Protein AF-A0A6J1V4N6-F1 (afdb_monomer_lite)

pLDDT: mean 85.98, std 20.24, range [26.98, 98.88]

InterPro domains:
  IPR000857 MyTH4 domain [PF00784] (199-301)
  IPR000857 MyTH4 domain [PS51016] (149-304)
  IPR000857 MyTH4 domain [SM00139] (149-304)
  IPR001849 Pleckstrin homology domain [PS50003] (6-111)
  IPR001849 Pleckstrin homology domain [SM00233] (7-113)
  IPR011993 PH-like domain superfamily [G3DSA:2.30.29.30] (1-115)
  IPR038185 MyTH4 domain superfamily [G3DSA:1.25.40.530] (116-305)
  IPR051724 Actin-based Motor Myosin [PTHR46049] (3-332)

Foldseek 3Di:
DPDDAPFPDKDKWWFFDPDPDDDPDTDTDIWIWTHHLFWIWTFPDDDPPTDTPDIATAALLKDKDAFDPVCCVVRCWTWIWIFGDPDITIITDNDNVVRRVVRVSSVVSNNPHDHDFAPLLVLLVVCLVCLVPVVSVVVSCVVDLLQAADLDFDPWFRGRHRRQAQLPPPDGHPGVVLRVVLVLLSCLLVDPDCLVSLQVSLVSCLSPVVCLLRLLSSLSRNLHPHVDHQPPSSLSSLLSLLQSLLADAHPPSSVSSLLSSLVVCCVVDPLGLSVVSSVSSVVSNVQHPHDPGRDDSVLSCVSSVPSPSDDDDDDDDDDDDDPDPNSRDDPPDDDDDPDDD

Sequence (341 aa):
MQHEPDAILKGWLQREVRGGIKKPWLRPRKYWFVLTEDSLDYYSGCEVTAQRLGSLVLTSLCSVLWPDKQTYKETGYWAVTVFGRKHCYRLYTEHLNEAVHWVCALQKVIISKAPLQTPTQLLMHDIEENHNSPEILDQIYRNNPILRYTAGPIYAPLLPFPYAAQGGQGYAGLRDEAVKLFHSLQQLEELQDPILLMQGVLQTCHDLPALVDEIFCQLVKQTTEPPIPGAPTDLRYWQLLVCMSYTFIPSVPILCYLNLHLQRMEKLFPRSAVTHYGHLITQALHKSIGRECVPSLDEIATLIGSQEIPHSTHCPGTTTCYVAITSNVTAQKPYPRCLKN

Organism: NCBI:txid8663

Structure (mmCIF, N/CA/C/O backbone):
data_AF-A0A6J1V4N6-F1
#
_entry.id   AF-A0A6J1V4N6-F1
#
loop_
_atom_site.group_PDB
_atom_site.id
_atom_site.type_symbol
_atom_site.label_atom_id
_atom_site.label_alt_id
_atom_site.label_comp_id
_atom_site.label_asym_id
_atom_site.label_entity_id
_atom_site.label_seq_id
_atom_site.pdbx_PDB_ins_code
_atom_site.Cartn_x
_atom_site.Cartn_y
_atom_site.Cartn_z
_atom_site.occupancy
_atom_site.B_iso_or_equiv
_atom_site.auth_seq_id
_atom_site.auth_comp_id
_atom_site.auth_asym_id
_atom_site.auth_atom_id
_atom_site.pdbx_PDB_model_num
ATOM 1 N N . MET A 1 1 ? -16.203 -28.804 28.077 1.00 35.72 1 MET A N 1
ATOM 2 C CA . MET A 1 1 ? -15.790 -27.534 28.702 1.00 35.72 1 MET A CA 1
ATOM 3 C C . MET A 1 1 ? -15.262 -26.646 27.591 1.00 35.72 1 MET A C 1
ATOM 5 O O . MET A 1 1 ? -14.185 -26.917 27.083 1.00 35.72 1 MET A O 1
ATOM 9 N N . GLN A 1 2 ? -16.080 -25.715 27.096 1.00 40.31 2 GLN A N 1
ATOM 10 C CA . GLN A 1 2 ? -15.624 -24.738 26.106 1.00 40.31 2 GLN A CA 1
ATOM 11 C C . GLN A 1 2 ? -14.731 -23.746 26.847 1.00 40.31 2 GLN A C 1
ATOM 13 O O . GLN A 1 2 ? -15.183 -23.129 27.806 1.00 40.31 2 GLN A O 1
ATOM 18 N N . HIS A 1 3 ? -13.459 -23.682 26.459 1.00 43.31 3 HIS A N 1
ATOM 19 C CA . HIS A 1 3 ? -12.514 -22.690 26.953 1.00 43.31 3 HIS A CA 1
ATOM 20 C C . HIS A 1 3 ? -13.121 -21.307 26.681 1.00 43.31 3 HIS A C 1
ATOM 22 O O . HIS A 1 3 ? -13.273 -20.933 25.516 1.00 43.31 3 HIS A O 1
ATOM 28 N N . GLU A 1 4 ? -13.526 -20.573 27.723 1.00 55.44 4 GLU A N 1
ATOM 29 C CA . GLU A 1 4 ? -13.715 -19.134 27.555 1.00 55.44 4 GLU A CA 1
ATOM 30 C C . GLU A 1 4 ? -12.350 -18.580 27.128 1.00 55.44 4 GLU A C 1
ATOM 32 O O . GLU A 1 4 ? -11.352 -18.880 27.790 1.00 55.44 4 GLU A O 1
ATOM 37 N N . PRO A 1 5 ? -12.254 -17.846 26.008 1.00 59.59 5 PRO A N 1
ATOM 38 C CA . PRO A 1 5 ? -11.017 -17.155 25.688 1.00 59.59 5 PRO A CA 1
ATOM 39 C C . PRO A 1 5 ? -10.720 -16.166 26.818 1.00 59.59 5 PRO A C 1
ATOM 41 O O . PRO A 1 5 ? -11.624 -15.441 27.247 1.00 59.59 5 PRO A O 1
ATOM 44 N N . ASP A 1 6 ? -9.474 -16.149 27.296 1.00 82.62 6 ASP A N 1
ATOM 45 C CA . ASP A 1 6 ? -9.032 -15.246 28.359 1.00 82.62 6 ASP A CA 1
ATOM 46 C C . ASP A 1 6 ? -9.281 -13.801 27.922 1.00 82.62 6 ASP A C 1
ATOM 48 O O . ASP A 1 6 ? -8.630 -13.244 27.034 1.00 82.62 6 ASP A O 1
ATOM 52 N N . ALA A 1 7 ? -10.320 -13.209 28.498 1.00 90.44 7 ALA A N 1
ATOM 53 C CA . ALA A 1 7 ? -10.744 -11.882 28.116 1.00 90.44 7 ALA A CA 1
ATOM 54 C C . ALA A 1 7 ? -9.894 -10.836 28.823 1.00 90.44 7 ALA A C 1
ATOM 56 O O . ALA A 1 7 ? -9.800 -10.807 30.048 1.00 90.44 7 ALA A O 1
ATOM 57 N N . ILE A 1 8 ? -9.349 -9.926 28.029 1.00 96.19 8 ILE A N 1
ATOM 58 C CA . ILE A 1 8 ? -8.539 -8.802 28.490 1.00 96.19 8 ILE A CA 1
ATOM 59 C C . ILE A 1 8 ? -9.440 -7.724 29.085 1.00 96.19 8 ILE A C 1
ATOM 61 O O . ILE A 1 8 ? -9.124 -7.131 30.113 1.00 96.19 8 ILE A O 1
ATOM 65 N N . LEU A 1 9 ? -10.565 -7.454 28.421 1.00 96.88 9 LEU A N 1
ATOM 66 C CA . LEU A 1 9 ? -11.526 -6.445 28.843 1.00 96.88 9 LEU A CA 1
ATOM 67 C C . LEU A 1 9 ? -12.937 -6.878 28.449 1.00 96.88 9 LEU A C 1
ATOM 69 O O . LEU A 1 9 ? -13.174 -7.344 27.336 1.00 96.88 9 LEU A O 1
ATOM 73 N N . LYS A 1 10 ? -13.883 -6.716 29.371 1.00 96.31 10 LYS A N 1
ATOM 74 C CA . LYS A 1 10 ? -15.308 -6.966 29.151 1.00 96.31 10 LYS A CA 1
ATOM 75 C C . LYS A 1 10 ? -16.095 -5.754 29.632 1.00 96.31 10 LYS A C 1
ATOM 77 O O . LYS A 1 10 ? -15.734 -5.150 30.640 1.00 96.31 10 LYS A O 1
ATOM 82 N N . GLY A 1 11 ? -17.172 -5.403 28.943 1.00 95.94 11 GLY A N 1
ATOM 83 C CA . GLY A 1 11 ? -18.003 -4.284 29.372 1.00 95.94 11 GLY A CA 1
ATOM 84 C C . GLY A 1 11 ? -19.159 -3.992 28.436 1.00 95.94 11 GLY A C 1
ATOM 85 O O . GLY A 1 11 ? -19.188 -4.417 27.280 1.00 95.94 11 GLY A O 1
ATOM 86 N N . TRP A 1 12 ? -20.135 -3.257 28.954 1.00 95.56 12 TRP A N 1
ATOM 87 C CA . TRP A 1 12 ? -21.256 -2.815 28.148 1.00 95.56 12 TRP A CA 1
ATOM 88 C C . TRP A 1 12 ? -20.899 -1.545 27.392 1.00 95.56 12 TRP A C 1
ATOM 90 O O . TRP A 1 12 ? -20.706 -0.502 28.004 1.00 95.56 12 TRP A O 1
ATOM 100 N N . LEU A 1 13 ? -20.942 -1.605 26.068 1.00 94.81 13 LEU A N 1
ATOM 101 C CA . LEU A 1 13 ? -20.804 -0.425 25.224 1.00 94.81 13 LEU A CA 1
ATOM 102 C C . LEU A 1 13 ? -22.016 -0.280 24.323 1.00 94.81 13 LEU A C 1
ATOM 104 O O . LEU A 1 13 ? -22.747 -1.232 24.033 1.00 94.81 13 LEU A O 1
ATOM 108 N N . GLN A 1 14 ? -22.232 0.943 23.875 1.00 91.50 14 GLN A N 1
ATOM 109 C CA . GLN A 1 14 ? -23.273 1.252 22.923 1.00 91.50 14 GLN A CA 1
ATOM 110 C C . GLN A 1 14 ? -22.718 1.216 21.497 1.00 91.50 14 GLN A C 1
ATOM 112 O O . GLN A 1 14 ? -21.591 1.628 21.241 1.00 91.50 14 GLN A O 1
ATOM 117 N N . ARG A 1 15 ? -23.509 0.727 20.544 1.00 85.75 15 ARG A N 1
ATOM 118 C CA . ARG A 1 15 ? -23.174 0.727 19.118 1.00 85.75 15 ARG A CA 1
ATOM 119 C C . ARG A 1 15 ? -24.397 1.114 18.298 1.00 85.75 15 ARG A C 1
ATOM 121 O O . ARG A 1 15 ? -25.520 0.691 18.585 1.00 85.75 15 ARG A O 1
ATOM 128 N N . GLU A 1 16 ? -24.178 1.904 17.255 1.00 74.25 16 GLU A N 1
ATOM 129 C CA . GLU A 1 16 ? -25.226 2.229 16.292 1.00 74.25 16 GLU A CA 1
ATOM 130 C C . GLU A 1 16 ? -25.619 1.005 15.460 1.00 74.25 16 GLU A C 1
ATOM 132 O O . GLU A 1 16 ? -24.776 0.269 14.941 1.00 74.25 16 GLU A O 1
ATOM 137 N N . VAL A 1 17 ? -26.926 0.814 15.285 1.00 54.09 17 VAL A N 1
ATOM 138 C CA . VAL A 1 17 ? -27.471 -0.028 14.219 1.00 54.09 17 VAL A CA 1
ATOM 139 C C . VAL A 1 17 ? -27.863 0.911 13.086 1.00 54.09 17 VAL A C 1
ATOM 141 O O . VAL A 1 17 ? -28.584 1.875 13.334 1.00 54.09 17 VAL A O 1
ATOM 144 N N . ARG A 1 18 ? -27.426 0.633 11.849 1.00 47.41 18 ARG A N 1
ATOM 145 C CA . ARG A 1 18 ? -27.949 1.320 10.656 1.00 47.41 18 ARG A CA 1
ATOM 146 C C . ARG A 1 18 ? -29.461 1.078 10.582 1.00 47.41 18 ARG A C 1
ATOM 148 O O . ARG A 1 18 ? -29.903 0.028 10.126 1.00 47.41 18 ARG A O 1
ATOM 155 N N . GLY A 1 19 ? -30.250 2.019 11.090 1.00 39.03 19 GLY A N 1
ATOM 156 C CA . GLY A 1 19 ? -31.704 2.015 10.987 1.00 39.03 19 GLY A CA 1
ATOM 157 C C . GLY A 1 19 ? -32.114 2.676 9.678 1.00 39.03 19 GLY A C 1
ATOM 158 O O . GLY A 1 19 ? -31.765 3.827 9.438 1.00 39.03 19 GLY A O 1
ATOM 159 N N . GLY A 1 20 ? -32.825 1.950 8.815 1.00 38.03 20 GLY A N 1
ATOM 160 C CA . GLY A 1 20 ? -33.268 2.468 7.521 1.00 38.03 20 GLY A CA 1
ATOM 161 C C . GLY A 1 20 ? -34.125 3.735 7.636 1.00 38.03 20 GLY A C 1
ATOM 162 O O . GLY A 1 20 ? -35.022 3.787 8.472 1.00 38.03 20 GLY A O 1
ATOM 163 N N . ILE A 1 21 ? -33.815 4.711 6.773 1.00 45.75 21 ILE A N 1
ATOM 164 C CA . ILE A 1 21 ? -34.548 5.857 6.174 1.00 45.75 21 ILE A CA 1
ATOM 165 C C . ILE A 1 21 ? -35.570 6.672 7.017 1.00 45.75 21 ILE A C 1
ATOM 167 O O . ILE A 1 21 ? -35.833 7.816 6.665 1.00 45.75 21 ILE A O 1
ATOM 171 N N . LYS A 1 22 ? -36.139 6.203 8.136 1.00 43.53 22 LYS A N 1
ATOM 172 C CA . LYS A 1 22 ? -37.312 6.843 8.775 1.00 43.53 22 LYS A CA 1
ATOM 173 C C . LYS A 1 22 ? -37.135 7.408 10.191 1.00 43.53 22 LYS A C 1
ATOM 175 O O . LYS A 1 22 ? -38.133 7.844 10.760 1.00 43.53 22 LYS A O 1
ATOM 180 N N . LYS A 1 23 ? -35.934 7.462 10.783 1.00 46.22 23 LYS A N 1
ATOM 181 C CA . LYS A 1 23 ? -35.715 8.181 12.064 1.00 46.22 23 LYS A CA 1
ATOM 182 C C . LYS A 1 23 ? -34.345 8.882 12.103 1.00 46.22 23 LYS A C 1
ATOM 184 O O . LYS A 1 23 ? -33.349 8.178 11.983 1.00 46.22 23 LYS A O 1
ATOM 189 N N . PRO A 1 24 ? -34.267 10.213 12.329 1.00 45.28 24 PRO A N 1
ATOM 190 C CA . PRO A 1 24 ? -32.992 10.944 12.398 1.00 45.28 24 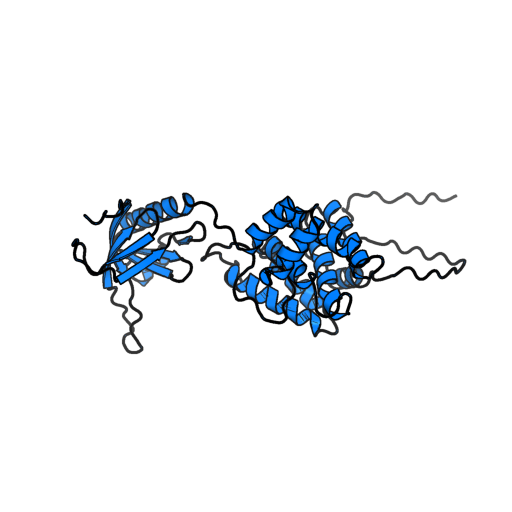PRO A CA 1
ATOM 191 C C . PRO A 1 24 ? -32.231 10.750 13.719 1.00 45.28 24 PRO A C 1
ATOM 193 O O . PRO A 1 24 ? -31.082 11.156 13.829 1.00 45.28 24 PRO A O 1
ATOM 196 N N . TRP A 1 25 ? -32.857 10.140 14.729 1.00 52.72 25 TRP A N 1
ATOM 197 C CA . TRP A 1 25 ? -32.258 9.944 16.048 1.00 52.72 25 TRP A CA 1
ATOM 198 C C . TRP A 1 25 ? -31.823 8.486 16.200 1.00 52.72 25 TRP A C 1
ATOM 200 O O . TRP A 1 25 ? -32.632 7.604 16.508 1.00 52.72 25 TRP A O 1
ATOM 210 N N . LEU A 1 26 ? -30.540 8.238 15.940 1.00 54.44 26 LEU A N 1
ATOM 211 C CA . LEU A 1 26 ? -29.848 6.994 16.261 1.00 54.44 26 LEU A CA 1
ATOM 212 C C . LEU A 1 26 ? -29.999 6.745 17.769 1.00 54.44 26 LEU A C 1
ATOM 214 O O . LEU A 1 26 ? -29.447 7.487 18.571 1.00 54.44 26 LEU A O 1
ATOM 218 N N . ARG A 1 27 ? -30.770 5.730 18.181 1.00 62.62 27 ARG A N 1
ATOM 219 C CA . ARG A 1 27 ? -30.705 5.238 19.565 1.00 62.62 27 ARG A CA 1
ATOM 220 C C . ARG A 1 27 ? -29.570 4.221 19.635 1.00 62.62 27 ARG A C 1
ATOM 222 O O . ARG A 1 27 ? -29.712 3.158 19.021 1.00 62.62 27 ARG A O 1
ATOM 229 N N . PRO A 1 28 ? -28.467 4.510 20.341 1.00 71.06 28 PRO A N 1
ATOM 230 C CA . PRO A 1 28 ? -27.383 3.554 20.481 1.00 71.06 28 PRO A CA 1
ATOM 231 C C . PRO A 1 28 ? -27.913 2.301 21.192 1.00 71.06 28 PRO A C 1
ATOM 233 O O . PRO A 1 28 ? -28.540 2.396 22.249 1.00 71.06 28 PRO A O 1
ATOM 236 N N . ARG A 1 29 ? -27.718 1.112 20.607 1.00 85.56 29 ARG A N 1
ATOM 237 C CA . ARG A 1 29 ? -28.068 -0.146 21.285 1.00 85.56 29 ARG A CA 1
ATOM 238 C C . ARG A 1 29 ? -26.895 -0.593 22.138 1.00 85.56 29 ARG A C 1
ATOM 240 O O . ARG A 1 29 ? -25.756 -0.556 21.685 1.00 85.56 29 ARG A O 1
ATOM 247 N N . LYS A 1 30 ? -27.188 -1.023 23.362 1.00 91.62 30 LYS A N 1
ATOM 248 C CA . LYS A 1 30 ? -26.198 -1.521 24.316 1.00 91.62 30 LYS A CA 1
ATOM 249 C C . LYS A 1 30 ? -25.926 -3.002 24.035 1.00 91.62 30 LYS A C 1
ATOM 251 O O . LYS A 1 30 ? -26.870 -3.778 23.916 1.00 91.62 30 LYS A O 1
ATOM 256 N N . TYR A 1 31 ? -24.656 -3.373 23.922 1.00 94.81 31 TYR A N 1
ATOM 257 C CA . TYR A 1 31 ? -24.200 -4.750 23.726 1.00 94.81 31 TYR A CA 1
ATOM 258 C C . TYR A 1 31 ? -23.066 -5.061 24.699 1.00 94.81 31 TYR A C 1
ATOM 260 O O . TYR A 1 31 ? -22.365 -4.154 25.157 1.00 94.81 31 TYR A O 1
ATOM 268 N N . TRP A 1 32 ? -22.890 -6.340 25.017 1.00 96.06 32 TRP A N 1
ATOM 269 C CA . TRP A 1 32 ? -21.779 -6.789 25.847 1.00 96.06 32 TRP A CA 1
ATOM 270 C C . TRP A 1 32 ? -20.567 -7.049 24.961 1.00 96.06 32 TRP A C 1
ATOM 272 O O . TRP A 1 32 ? -20.617 -7.930 24.103 1.00 96.06 32 TRP A O 1
ATOM 282 N N . PHE A 1 33 ? -19.507 -6.267 25.134 1.00 96.69 33 PHE A N 1
ATOM 283 C CA . PHE A 1 33 ? -18.270 -6.410 24.378 1.00 96.69 33 PHE A CA 1
ATOM 284 C C . PHE A 1 33 ? -17.245 -7.205 25.172 1.00 96.69 33 PHE A C 1
ATOM 286 O O . PHE A 1 33 ? -17.115 -7.043 26.386 1.00 96.69 33 PHE A O 1
ATOM 293 N N . VAL A 1 34 ? -16.500 -8.041 24.457 1.00 97.06 34 VAL A N 1
ATOM 294 C CA . VAL A 1 34 ? -15.408 -8.851 24.986 1.00 97.06 34 VAL A CA 1
ATOM 295 C C . VAL A 1 34 ? -14.206 -8.654 24.074 1.00 97.06 34 VAL A C 1
ATOM 297 O O . VAL A 1 34 ? -14.240 -9.020 22.899 1.00 97.06 34 VAL A O 1
ATOM 300 N N . LEU A 1 35 ? -13.155 -8.051 24.618 1.00 97.94 35 LEU A N 1
ATOM 301 C CA . LEU A 1 35 ? -11.843 -7.964 23.995 1.00 97.94 35 LEU A CA 1
ATOM 302 C C . LEU A 1 35 ? -11.004 -9.154 24.452 1.00 97.94 35 LEU A C 1
ATOM 304 O O . LEU A 1 35 ? -10.773 -9.337 25.649 1.00 97.94 35 LEU A O 1
ATOM 308 N N . THR A 1 36 ? -10.525 -9.925 23.491 1.00 97.00 36 THR A N 1
ATOM 309 C CA . THR A 1 36 ? -9.535 -10.987 23.680 1.00 97.00 36 THR A CA 1
ATOM 310 C C . THR A 1 36 ? -8.220 -10.566 23.033 1.00 97.00 36 THR A C 1
ATOM 312 O O . THR A 1 36 ? -8.127 -9.490 22.435 1.00 97.00 36 THR A O 1
ATOM 315 N N . GLU A 1 37 ? -7.199 -11.417 23.112 1.00 95.75 37 GLU A N 1
ATOM 316 C CA . GLU A 1 37 ? -5.971 -11.186 22.354 1.00 95.75 37 GLU A CA 1
ATOM 317 C C . GLU A 1 37 ? -6.231 -11.134 20.845 1.00 95.75 37 GLU A C 1
ATOM 319 O O . GLU A 1 37 ? -5.542 -10.399 20.151 1.00 95.75 37 GLU A O 1
ATOM 324 N N . ASP A 1 38 ? -7.222 -11.850 20.310 1.00 95.38 38 ASP A N 1
ATOM 325 C CA . ASP A 1 38 ? -7.415 -12.007 18.860 1.00 95.38 38 ASP A CA 1
ATOM 326 C C . ASP A 1 38 ? -8.572 -11.209 18.267 1.00 95.38 38 ASP A C 1
ATOM 328 O O . ASP A 1 38 ? -8.612 -10.989 17.054 1.00 95.38 38 ASP A O 1
ATOM 332 N N . SER A 1 39 ? -9.533 -10.782 19.081 1.00 96.69 39 SER A N 1
ATOM 333 C CA . SER A 1 39 ? -10.766 -10.202 18.559 1.00 96.69 39 SER A CA 1
ATOM 334 C C . SER A 1 39 ? -11.466 -9.267 19.531 1.00 96.69 39 SER A C 1
ATOM 336 O O . SER A 1 39 ? -11.404 -9.429 20.748 1.00 96.69 39 SER A O 1
ATOM 338 N N . LEU A 1 40 ? -12.219 -8.330 18.959 1.00 97.19 40 LEU A N 1
ATOM 339 C CA . LEU A 1 40 ? -13.264 -7.591 19.648 1.00 97.19 40 LEU A CA 1
ATOM 340 C C . LEU A 1 40 ? -14.629 -8.163 19.248 1.00 97.19 40 LEU A C 1
ATOM 342 O O . LEU A 1 40 ? -15.147 -7.890 18.158 1.00 97.19 40 LEU A O 1
ATOM 346 N N . ASP A 1 41 ? -15.211 -8.938 20.152 1.00 95.81 41 ASP A N 1
ATOM 347 C CA . ASP A 1 41 ? -16.500 -9.595 19.968 1.00 95.81 41 ASP A CA 1
ATOM 348 C C . ASP A 1 41 ? -17.603 -8.840 20.706 1.00 95.81 41 ASP A C 1
ATOM 350 O O . ASP A 1 41 ? -17.357 -8.187 21.722 1.00 95.81 41 ASP A O 1
ATOM 354 N N . TYR A 1 42 ? -18.838 -8.942 20.211 1.00 95.06 42 TYR A N 1
ATOM 355 C CA . TYR A 1 42 ? -20.001 -8.443 20.938 1.00 95.06 42 TYR A CA 1
ATOM 356 C C . TYR A 1 42 ? -21.159 -9.431 20.938 1.00 95.06 42 TYR A C 1
ATOM 358 O O . TYR A 1 42 ? -21.399 -10.162 19.972 1.00 95.06 42 TYR A O 1
ATOM 366 N N . TYR A 1 43 ? -21.882 -9.424 22.051 1.00 95.31 43 TYR A N 1
ATOM 367 C CA . TYR A 1 43 ? -22.887 -10.408 22.415 1.00 95.31 43 TYR A CA 1
ATOM 368 C C . TYR A 1 43 ? -24.213 -9.725 22.751 1.00 95.31 43 TYR A C 1
ATOM 370 O O . TYR A 1 43 ? -24.263 -8.533 23.078 1.00 95.31 43 TYR A O 1
ATOM 378 N N . SER A 1 44 ? -25.302 -10.493 22.681 1.00 93.25 44 SER A N 1
ATOM 379 C CA . SER A 1 44 ? -26.641 -10.035 23.073 1.00 93.25 44 SER A CA 1
ATOM 380 C C . SER A 1 44 ? -26.758 -9.723 24.571 1.00 93.25 44 SER A C 1
ATOM 382 O O . SER A 1 44 ? -27.642 -8.966 24.961 1.00 93.25 44 SER A O 1
ATOM 384 N N . GLY A 1 45 ? -25.875 -10.287 25.399 1.00 91.75 45 GLY A N 1
ATOM 385 C CA . GLY A 1 45 ? -25.833 -10.103 26.847 1.00 91.75 45 GLY A CA 1
ATOM 386 C C . GLY A 1 45 ? -24.507 -10.571 27.451 1.00 91.75 45 GLY A C 1
ATOM 387 O O . GLY A 1 45 ? -23.621 -11.010 26.722 1.00 91.75 45 GLY A O 1
ATOM 388 N N . CYS A 1 46 ? -24.373 -10.460 28.774 1.00 89.75 46 CYS A N 1
ATOM 389 C CA . CYS A 1 46 ? -23.159 -10.831 29.512 1.00 89.75 46 CYS A CA 1
ATOM 390 C C . CYS A 1 46 ? -23.144 -12.279 30.028 1.00 89.75 46 CYS A C 1
ATOM 392 O O . CYS A 1 46 ? -22.161 -12.701 30.630 1.00 89.75 46 CYS A O 1
ATOM 394 N N . GLU A 1 47 ? -24.237 -13.018 29.842 1.00 88.69 47 GLU A N 1
ATOM 395 C CA . GLU A 1 47 ? -24.358 -14.405 30.291 1.00 88.69 47 GLU A CA 1
ATOM 396 C C . GLU A 1 47 ? -23.569 -15.362 29.392 1.00 88.69 47 GLU A C 1
ATOM 398 O O . GLU A 1 47 ? -23.401 -15.113 28.201 1.00 88.69 47 GLU A O 1
ATOM 403 N N . VAL A 1 48 ? -23.138 -16.498 29.943 1.00 81.12 48 VAL A N 1
ATOM 404 C CA . VAL A 1 48 ? -22.361 -17.518 29.209 1.00 81.12 48 VAL A CA 1
ATOM 405 C C . VAL A 1 48 ? -23.131 -18.071 27.999 1.00 81.12 48 VAL A C 1
ATOM 407 O O . VAL A 1 48 ? -22.542 -18.452 26.993 1.00 81.12 48 VAL A O 1
ATOM 410 N N . THR A 1 49 ? -24.463 -18.089 28.072 1.00 86.81 49 THR A N 1
ATOM 411 C CA . THR A 1 49 ? -25.362 -18.543 26.999 1.00 86.81 49 THR A CA 1
ATOM 412 C C . THR A 1 49 ? -25.683 -17.452 25.974 1.00 86.81 49 THR A C 1
ATOM 414 O O . THR A 1 49 ? -26.424 -17.708 25.021 1.00 86.81 49 THR A O 1
ATOM 417 N N . ALA A 1 50 ? -25.164 -16.232 26.152 1.00 89.75 50 ALA A N 1
ATOM 418 C CA . ALA A 1 50 ? -25.474 -15.112 25.279 1.00 89.75 50 ALA A CA 1
ATOM 419 C C . ALA A 1 50 ? -24.973 -15.355 23.850 1.00 89.75 50 ALA A C 1
ATOM 421 O O . ALA A 1 50 ? -23.854 -15.809 23.606 1.00 89.75 50 ALA A O 1
ATOM 422 N N . GLN A 1 51 ? -25.802 -14.993 22.875 1.00 92.19 51 GLN A N 1
ATOM 423 C CA . GLN A 1 51 ? -25.475 -15.171 21.469 1.00 92.19 51 GLN A CA 1
ATOM 424 C C . GLN A 1 51 ? -24.403 -14.164 21.040 1.00 92.19 51 GLN A C 1
ATOM 426 O O . GLN A 1 51 ? -24.581 -12.952 21.205 1.00 92.19 51 GLN A O 1
ATOM 431 N N . ARG A 1 52 ? -23.325 -14.648 20.409 1.00 94.44 52 ARG A N 1
ATOM 432 C CA . ARG A 1 52 ? -22.359 -13.782 19.723 1.00 94.44 52 ARG A CA 1
ATOM 433 C C . ARG A 1 52 ? -22.998 -13.182 18.475 1.00 94.44 52 ARG A C 1
ATOM 435 O O . ARG A 1 52 ? -23.404 -13.908 17.570 1.00 94.44 52 ARG A O 1
ATOM 442 N N . LEU A 1 53 ? -23.065 -11.857 18.422 1.00 93.62 53 LEU A N 1
ATOM 443 C CA . LEU A 1 53 ? -23.712 -11.108 17.343 1.00 93.62 53 LEU A CA 1
ATOM 444 C C . LEU A 1 53 ? -22.723 -10.647 16.269 1.00 93.62 53 LEU A C 1
ATOM 446 O O . LEU A 1 53 ? -23.121 -10.401 15.132 1.00 93.62 53 LEU A O 1
ATOM 450 N N . GLY A 1 54 ? -21.440 -10.541 16.608 1.00 93.12 54 GLY A N 1
ATOM 451 C CA . GLY A 1 54 ? -20.388 -10.295 15.633 1.00 93.12 54 GLY A CA 1
ATOM 452 C C . GLY A 1 54 ? -19.001 -10.267 16.257 1.00 93.12 54 GLY A C 1
ATOM 453 O O . GLY A 1 54 ? -18.847 -10.265 17.478 1.00 93.12 54 GLY A O 1
ATOM 454 N N . SER A 1 55 ? -17.999 -10.252 15.383 1.00 94.75 55 SER A N 1
ATOM 455 C CA . SER A 1 55 ? -16.585 -10.353 15.732 1.00 94.75 55 SER A CA 1
ATOM 456 C C . SER A 1 55 ? -15.757 -9.466 14.812 1.00 94.75 55 SER A C 1
ATOM 458 O O . SER A 1 55 ? -16.001 -9.415 13.603 1.00 94.75 55 SER A O 1
ATOM 460 N N . LEU A 1 56 ? -14.806 -8.736 15.386 1.00 95.69 56 LEU A N 1
ATOM 461 C CA . LEU A 1 56 ? -13.785 -7.994 14.657 1.00 95.69 56 LEU A CA 1
ATOM 462 C C . LEU A 1 56 ? -12.431 -8.602 15.008 1.00 95.69 56 LEU A C 1
ATOM 464 O O . LEU A 1 56 ? -11.938 -8.416 16.116 1.00 95.69 56 LEU A O 1
ATOM 468 N N . VAL A 1 57 ? -11.842 -9.324 14.054 1.00 95.94 57 VAL A N 1
ATOM 469 C CA . VAL A 1 57 ? -10.501 -9.909 14.194 1.00 95.94 57 VAL A CA 1
ATOM 470 C C . VAL A 1 57 ? -9.461 -8.794 14.236 1.00 95.94 57 VAL A C 1
ATOM 472 O O . VAL A 1 57 ? -9.427 -7.940 13.343 1.00 95.94 57 VAL A O 1
ATOM 475 N N . LEU A 1 58 ? -8.616 -8.818 15.263 1.00 96.62 58 LEU A N 1
ATOM 476 C CA . LEU A 1 58 ? -7.562 -7.846 15.500 1.00 96.62 58 LEU A CA 1
ATOM 477 C C . LEU A 1 58 ? -6.262 -8.316 14.849 1.00 96.62 58 LEU A C 1
ATOM 479 O O . LEU A 1 58 ? -5.763 -9.411 15.093 1.00 96.62 58 LEU A O 1
ATOM 483 N N . THR A 1 59 ? -5.709 -7.451 14.008 1.00 96.81 59 THR A N 1
ATOM 484 C CA . THR A 1 59 ? -4.430 -7.649 13.316 1.00 96.81 59 THR A CA 1
ATOM 485 C C . THR A 1 59 ? -3.569 -6.411 13.526 1.00 96.81 59 THR A C 1
ATOM 487 O O . THR A 1 59 ? -4.089 -5.367 13.914 1.00 96.81 59 THR A O 1
ATOM 490 N N . SER A 1 60 ? -2.286 -6.480 13.193 1.00 96.25 60 SER A N 1
ATOM 491 C CA . SER A 1 60 ? -1.389 -5.315 13.225 1.00 96.25 60 SER A CA 1
ATOM 492 C C . SER A 1 60 ? -1.791 -4.191 12.256 1.00 96.25 60 SER A C 1
ATOM 494 O O . SER A 1 60 ? -1.337 -3.065 12.419 1.00 96.25 60 SER A O 1
ATOM 496 N N . LEU A 1 61 ? -2.680 -4.450 11.284 1.00 96.12 61 LEU A N 1
ATOM 497 C CA . LEU A 1 61 ? -3.248 -3.411 10.407 1.00 96.12 61 LEU A CA 1
ATOM 498 C C . LEU A 1 61 ? -4.507 -2.748 10.973 1.00 96.12 61 LEU A C 1
ATOM 500 O O . LEU A 1 61 ? -5.011 -1.787 10.388 1.00 96.12 61 LEU A O 1
ATOM 504 N N . CYS A 1 62 ? -5.047 -3.258 12.081 1.00 97.00 62 CYS A N 1
ATOM 505 C CA . CYS A 1 62 ? -6.138 -2.588 12.767 1.00 97.00 62 CYS A CA 1
ATOM 506 C C . CYS A 1 62 ? -5.699 -1.214 13.267 1.00 97.00 62 CYS A C 1
ATOM 508 O O . CYS A 1 62 ? -4.532 -0.959 13.546 1.00 97.00 62 CYS A O 1
ATOM 510 N N . SER A 1 63 ? -6.657 -0.304 13.364 1.00 95.06 63 SER A N 1
ATOM 511 C CA . SER A 1 63 ? -6.413 1.039 13.879 1.00 95.06 63 SER A CA 1
ATOM 512 C C . SER A 1 63 ? -7.526 1.397 14.840 1.00 95.06 63 SER A C 1
ATOM 514 O O . SER A 1 63 ? -8.682 1.050 14.602 1.00 95.06 63 SER A O 1
ATOM 516 N N . VAL A 1 64 ? -7.189 2.091 15.918 1.00 95.81 64 VAL A N 1
ATOM 517 C CA . VAL A 1 64 ? -8.172 2.608 16.864 1.00 95.81 64 VAL A CA 1
ATOM 518 C C . VAL A 1 64 ? -8.021 4.118 16.967 1.00 95.81 64 VAL A C 1
ATOM 520 O O . VAL A 1 64 ? -6.912 4.635 17.077 1.00 95.81 64 VAL A O 1
ATOM 523 N N . LEU A 1 65 ? -9.140 4.832 16.879 1.00 94.38 65 LEU A N 1
ATOM 524 C CA . LEU A 1 65 ? -9.185 6.272 17.094 1.00 94.38 65 LEU A CA 1
ATOM 525 C C . LEU A 1 65 ? -9.548 6.567 18.542 1.00 94.38 65 LEU A C 1
ATOM 527 O O . LEU A 1 65 ? -10.465 5.964 19.108 1.00 94.38 65 LEU A O 1
ATOM 531 N N . TRP A 1 66 ? -8.818 7.526 19.100 1.00 94.38 66 TRP A N 1
ATOM 532 C CA . TRP A 1 66 ? -9.041 8.050 20.435 1.00 94.38 66 TRP A CA 1
ATOM 533 C C . TRP A 1 66 ? -10.373 8.800 20.523 1.00 94.38 66 TRP A C 1
ATOM 535 O O . TRP A 1 66 ? -10.793 9.403 19.532 1.00 94.38 66 TRP A O 1
ATOM 545 N N . PRO A 1 67 ? -11.024 8.800 21.701 1.00 93.31 67 PRO A N 1
ATOM 546 C CA . PRO A 1 67 ? -12.215 9.600 21.918 1.00 93.31 67 PRO A CA 1
ATOM 547 C C . PRO A 1 67 ? -11.902 11.083 21.757 1.00 93.31 67 PRO A C 1
ATOM 549 O O . PRO A 1 67 ? -10.995 11.618 22.396 1.00 93.31 67 PRO A O 1
ATOM 552 N N . ASP A 1 68 ? -12.682 11.754 20.916 1.00 89.69 68 ASP A N 1
ATOM 553 C CA . ASP A 1 68 ? -12.517 13.168 20.623 1.00 89.69 68 ASP A CA 1
ATOM 554 C C . ASP A 1 68 ? -13.656 14.012 21.223 1.00 89.69 68 ASP A C 1
ATOM 556 O O . ASP A 1 68 ? -14.803 13.581 21.377 1.00 89.69 68 ASP A O 1
ATOM 560 N N . LYS A 1 69 ? -13.323 15.255 21.587 1.00 90.75 69 LYS A N 1
ATOM 561 C CA . LYS A 1 69 ? -14.255 16.180 22.249 1.00 90.75 69 LYS A CA 1
ATOM 562 C C . LYS A 1 69 ? -15.356 16.679 21.310 1.00 90.75 69 LYS A C 1
ATOM 564 O O . LYS A 1 69 ? -16.396 17.120 21.796 1.00 90.75 69 LYS A O 1
ATOM 569 N N . GLN A 1 70 ? -15.127 16.668 19.998 1.00 89.94 70 GLN A N 1
ATOM 570 C CA . GLN A 1 70 ? -16.109 17.137 19.029 1.00 89.94 70 GLN A CA 1
ATOM 571 C C . GLN A 1 70 ? -17.283 16.158 18.949 1.00 89.94 70 GLN A C 1
ATOM 573 O O . GLN A 1 70 ? -18.420 16.577 19.157 1.00 89.94 70 GLN A O 1
ATOM 578 N N . THR A 1 71 ? -17.008 14.858 18.820 1.00 87.06 71 THR A N 1
ATOM 579 C CA . THR A 1 71 ? -18.032 13.808 18.857 1.00 87.06 71 THR A CA 1
ATOM 580 C C . THR A 1 71 ? -18.868 13.879 20.139 1.00 87.06 71 THR A C 1
ATOM 582 O O . THR A 1 71 ? -20.094 13.775 20.084 1.00 87.06 71 THR A O 1
ATOM 585 N N . TYR A 1 72 ? -18.239 14.115 21.296 1.00 87.62 72 TYR A N 1
ATOM 586 C CA . TYR A 1 72 ? -18.968 14.258 22.561 1.00 87.62 72 TYR A CA 1
ATOM 587 C C . TYR A 1 72 ? -19.905 15.471 22.570 1.00 87.62 72 TYR A C 1
ATOM 589 O O . TYR A 1 72 ? -21.049 15.360 23.002 1.00 87.62 72 TYR A O 1
ATOM 597 N N . LYS A 1 73 ? -19.456 16.628 22.068 1.00 89.06 73 LYS A N 1
ATOM 598 C CA . LYS A 1 73 ? -20.301 17.832 21.981 1.00 89.06 73 LYS A CA 1
ATOM 599 C C . LYS A 1 73 ? -21.516 17.632 21.075 1.00 89.06 73 LYS A C 1
ATOM 601 O O . LYS A 1 73 ? -22.565 18.201 21.352 1.00 89.06 73 LYS A O 1
ATOM 606 N N . GLU A 1 74 ? -21.362 16.860 20.004 1.00 86.88 74 GLU A N 1
ATOM 607 C CA . GLU A 1 74 ? -22.417 16.613 19.017 1.00 86.88 74 GLU A CA 1
ATOM 608 C C . GLU A 1 74 ? -23.414 15.539 19.475 1.00 86.88 74 GLU A C 1
ATOM 610 O O . GLU A 1 74 ? -24.605 15.643 19.190 1.00 86.88 74 GLU A O 1
ATOM 615 N N . THR A 1 75 ? -22.945 14.511 20.189 1.00 84.44 75 THR A N 1
ATOM 616 C CA . THR A 1 75 ? -23.745 13.304 20.476 1.00 84.44 75 THR A CA 1
ATOM 617 C C . THR A 1 75 ? -24.070 13.088 21.954 1.00 84.44 75 THR A C 1
ATOM 619 O O . THR A 1 75 ? -24.978 12.322 22.264 1.00 84.44 75 THR A O 1
ATOM 622 N N . GLY A 1 76 ? -23.339 13.728 22.871 1.00 88.94 76 GLY A N 1
ATOM 623 C CA . GLY A 1 76 ? -23.383 13.445 24.309 1.00 88.94 76 GLY A CA 1
ATOM 624 C C . GLY A 1 76 ? -22.615 12.186 24.734 1.00 88.94 76 GLY A C 1
ATOM 625 O O . GLY A 1 76 ? -22.600 11.866 25.920 1.00 88.94 76 GLY A O 1
ATOM 626 N N . TYR A 1 77 ? -21.960 11.485 23.800 1.00 91.12 77 TYR A N 1
ATOM 627 C CA . TYR A 1 77 ? -21.220 10.249 24.059 1.00 91.12 77 TYR A CA 1
ATOM 628 C C . TYR A 1 77 ? -19.762 10.352 23.612 1.00 91.12 77 TYR A C 1
ATOM 630 O O . TYR A 1 77 ? -19.432 10.956 22.592 1.00 91.12 77 TYR A O 1
ATOM 638 N N . TRP A 1 78 ? -18.872 9.709 24.361 1.00 94.12 78 TRP A N 1
ATOM 639 C CA . TRP A 1 78 ? -17.494 9.483 23.948 1.00 94.12 78 TRP A CA 1
ATOM 640 C C . TRP A 1 78 ? -17.436 8.289 23.005 1.00 94.12 78 TRP A C 1
ATOM 642 O O . TRP A 1 78 ? -17.981 7.229 23.317 1.00 94.12 78 TRP A O 1
ATOM 652 N N . ALA A 1 79 ? -16.773 8.461 21.861 1.00 92.62 79 ALA A N 1
ATOM 653 C CA . ALA A 1 79 ? -16.696 7.436 20.832 1.00 92.62 79 ALA A CA 1
ATOM 654 C C . ALA A 1 79 ? -15.304 6.810 20.740 1.00 92.62 79 ALA A C 1
ATOM 656 O O . ALA A 1 79 ? -14.298 7.507 20.711 1.00 92.62 79 ALA A O 1
ATOM 657 N N . VAL A 1 80 ? -15.260 5.491 20.609 1.00 95.12 80 VAL A N 1
ATOM 658 C CA . VAL A 1 80 ? -14.063 4.717 20.283 1.00 95.12 80 VAL A CA 1
ATOM 659 C C . VAL A 1 80 ? -14.304 4.050 18.942 1.00 95.12 80 VAL A C 1
ATOM 661 O O . VAL A 1 80 ? -15.250 3.274 18.803 1.00 95.12 80 VAL A O 1
ATOM 664 N N . THR A 1 81 ? -13.479 4.350 17.940 1.00 94.88 81 THR A N 1
ATOM 665 C CA . THR A 1 81 ? -13.653 3.766 16.601 1.00 94.88 81 THR A CA 1
ATOM 666 C C . THR A 1 81 ? -12.532 2.786 16.300 1.00 94.88 81 THR A C 1
ATOM 668 O O . THR A 1 81 ? -11.374 3.183 16.251 1.00 94.88 81 THR A O 1
ATOM 671 N N . VAL A 1 82 ? -12.878 1.520 16.076 1.00 95.88 82 VAL A N 1
ATOM 672 C CA . VAL A 1 82 ? -11.946 0.442 15.726 1.00 95.88 82 VAL A CA 1
ATOM 673 C C . VAL A 1 82 ? -12.143 0.063 14.268 1.00 95.88 82 VAL A C 1
ATOM 675 O O . VAL A 1 82 ? -13.217 -0.389 13.870 1.00 95.88 82 VAL A O 1
ATOM 678 N N . PHE A 1 83 ? -11.092 0.218 13.476 1.00 95.62 83 PHE A N 1
ATOM 679 C CA . PHE A 1 83 ? -11.048 -0.142 12.068 1.00 95.62 83 PHE A CA 1
ATOM 680 C C . PHE A 1 83 ? -10.403 -1.516 11.924 1.00 95.62 83 PHE A C 1
ATOM 682 O O . PHE A 1 83 ? -9.231 -1.710 12.244 1.00 95.62 83 PHE A O 1
ATOM 689 N N . GLY A 1 84 ? -11.185 -2.479 11.449 1.00 94.31 84 GLY A N 1
ATOM 690 C CA . GLY A 1 84 ? -10.727 -3.794 11.022 1.00 94.31 84 GLY A CA 1
ATOM 691 C C . GLY A 1 84 ? -10.864 -3.970 9.512 1.00 94.31 84 GLY A C 1
ATOM 692 O O . GLY A 1 84 ? -11.391 -3.112 8.808 1.00 94.31 84 GLY A O 1
ATOM 693 N N . ARG A 1 85 ? -10.440 -5.135 9.013 1.00 90.44 85 ARG A N 1
ATOM 694 C CA . ARG A 1 85 ? -10.393 -5.430 7.570 1.00 90.44 85 ARG A CA 1
ATOM 695 C C . ARG A 1 85 ? -11.728 -5.259 6.849 1.00 90.44 85 ARG A C 1
ATOM 697 O O . ARG A 1 85 ? -11.770 -4.764 5.732 1.00 90.44 85 ARG A O 1
ATOM 704 N N . LYS A 1 86 ? -12.800 -5.767 7.460 1.00 87.31 86 LYS A N 1
ATOM 705 C CA . LYS A 1 86 ? -14.157 -5.791 6.883 1.00 87.31 86 LYS A CA 1
ATOM 706 C C . LYS A 1 86 ? -15.141 -4.910 7.642 1.00 87.31 86 LYS A C 1
ATOM 708 O O . LYS A 1 86 ? -16.205 -4.579 7.126 1.00 87.31 86 LYS A O 1
ATOM 713 N N . HIS A 1 87 ? -14.827 -4.594 8.892 1.00 89.62 87 HIS A N 1
ATOM 714 C CA . HIS A 1 87 ? -15.757 -3.970 9.813 1.00 89.62 87 HIS A CA 1
ATOM 715 C C . HIS A 1 87 ? -15.091 -2.789 10.498 1.00 89.62 87 HIS A C 1
ATOM 717 O O . HIS A 1 87 ? -13.951 -2.882 10.941 1.00 89.62 87 HIS A O 1
ATOM 723 N N . CYS A 1 88 ? -15.845 -1.702 10.609 1.00 91.94 88 CYS A N 1
ATOM 724 C CA . CYS A 1 88 ? -15.522 -0.571 11.457 1.00 91.94 88 CYS A CA 1
ATOM 725 C C . CYS A 1 88 ? -16.549 -0.538 12.590 1.00 91.94 88 CYS A C 1
ATOM 727 O O . CYS A 1 88 ? -17.760 -0.486 12.342 1.00 91.94 88 CYS A O 1
ATOM 729 N N . TYR A 1 89 ? -16.078 -0.658 13.827 1.00 93.25 89 TYR A N 1
ATOM 730 C CA . TYR A 1 89 ? -16.916 -0.583 15.016 1.00 93.25 89 TYR A CA 1
ATOM 731 C C . TYR A 1 89 ? -16.747 0.789 15.646 1.00 93.25 89 TYR A C 1
ATOM 733 O O . TYR A 1 89 ? -15.670 1.118 16.129 1.00 93.25 89 TYR A O 1
ATOM 741 N N . ARG A 1 90 ? -17.826 1.571 15.661 1.00 92.75 90 ARG A N 1
ATOM 742 C CA . ARG A 1 90 ? -17.920 2.815 16.423 1.00 92.75 90 ARG A CA 1
ATOM 743 C C . ARG A 1 90 ? -18.690 2.527 17.707 1.00 92.75 90 ARG A C 1
ATOM 745 O O . ARG A 1 90 ? -19.874 2.186 17.661 1.00 92.75 90 ARG A O 1
ATOM 752 N N . LEU A 1 91 ? -17.965 2.555 18.815 1.00 93.81 91 LEU A N 1
ATOM 753 C CA . LEU A 1 91 ? -18.427 2.210 20.152 1.00 93.81 91 LEU A CA 1
ATOM 754 C C . LEU A 1 91 ? -18.633 3.491 20.947 1.00 93.81 91 LEU A C 1
ATOM 756 O O . LEU A 1 91 ? -17.839 4.415 20.813 1.00 93.81 91 LEU A O 1
ATOM 760 N N . TYR A 1 92 ? -19.655 3.530 21.787 1.00 93.12 92 TYR A N 1
ATOM 761 C CA . TYR A 1 92 ? -20.039 4.713 22.542 1.00 93.12 92 TYR A CA 1
ATOM 762 C C . TYR A 1 92 ? -20.178 4.401 24.032 1.00 93.12 92 TYR A C 1
ATOM 764 O O . TYR A 1 92 ? -20.666 3.333 24.415 1.00 93.12 92 TYR A O 1
ATOM 772 N N . THR A 1 93 ? -19.773 5.359 24.861 1.00 94.25 93 THR A N 1
ATOM 773 C CA . THR A 1 93 ? -19.990 5.374 26.313 1.00 94.25 93 THR A CA 1
ATOM 774 C C . THR A 1 93 ? -20.219 6.807 26.800 1.00 94.25 93 THR A C 1
ATOM 776 O O . THR A 1 93 ? -19.799 7.773 26.167 1.00 94.25 93 THR A O 1
ATOM 779 N N . GLU A 1 94 ? -20.908 6.955 27.928 1.00 92.31 94 GLU A N 1
ATOM 780 C CA . GLU A 1 94 ? -21.157 8.240 28.591 1.00 92.31 94 GLU A CA 1
ATOM 781 C C . GLU A 1 94 ? -19.907 8.768 29.311 1.00 92.31 94 GLU A C 1
ATOM 783 O O . GLU A 1 94 ? -19.788 9.968 29.564 1.00 92.31 94 GLU A O 1
ATOM 788 N N . HIS A 1 95 ? -18.939 7.896 29.614 1.00 94.75 95 HIS A N 1
ATOM 789 C CA . HIS A 1 95 ? -17.803 8.241 30.460 1.00 94.75 95 HIS A CA 1
ATOM 790 C C . HIS A 1 95 ? -16.472 8.222 29.700 1.00 94.75 95 HIS A C 1
ATOM 792 O O . HIS A 1 95 ? -16.075 7.221 29.104 1.00 94.75 95 HIS A O 1
ATOM 798 N N . LEU A 1 96 ? -15.736 9.337 29.772 1.00 96.06 96 LEU A N 1
ATOM 799 C CA . LEU A 1 96 ? -14.440 9.487 29.099 1.00 96.06 96 LEU A CA 1
ATOM 800 C C . LEU A 1 96 ? -13.416 8.453 29.578 1.00 96.06 96 LEU A C 1
ATOM 802 O O . LEU A 1 96 ? -12.670 7.905 28.773 1.00 96.06 96 LEU A O 1
ATOM 806 N N . ASN A 1 97 ? -13.372 8.186 30.885 1.00 97.19 97 ASN A N 1
ATOM 807 C CA . ASN A 1 97 ? -12.437 7.224 31.469 1.00 97.19 97 ASN A CA 1
ATOM 808 C C . ASN A 1 97 ? -12.661 5.802 30.929 1.00 97.19 97 ASN A C 1
ATOM 810 O O . ASN A 1 97 ? -11.689 5.105 30.655 1.00 97.19 97 ASN A O 1
ATOM 814 N N . GLU A 1 98 ? -13.914 5.393 30.716 1.00 97.06 98 GLU A N 1
ATOM 815 C CA . GLU A 1 98 ? -14.245 4.114 30.093 1.00 97.06 98 GLU A CA 1
ATOM 816 C C . GLU A 1 98 ? -13.798 4.090 28.626 1.00 97.06 98 GLU A C 1
ATOM 818 O O . GLU A 1 98 ? -13.122 3.149 28.214 1.00 97.06 98 GLU A O 1
ATOM 823 N N . ALA A 1 99 ? -14.084 5.143 27.850 1.00 96.62 99 ALA A N 1
ATOM 824 C CA . ALA A 1 99 ? -13.644 5.234 26.455 1.00 96.62 99 ALA A CA 1
ATOM 825 C C . ALA A 1 99 ? -12.113 5.145 26.327 1.00 96.62 99 ALA A C 1
ATOM 827 O O . ALA A 1 99 ? -11.595 4.389 25.505 1.00 96.62 99 ALA A O 1
ATOM 828 N N . VAL A 1 100 ? -11.385 5.878 27.174 1.00 97.88 100 VAL A N 1
ATOM 829 C CA . VAL A 1 100 ? -9.917 5.843 27.233 1.00 97.88 100 VAL A CA 1
ATOM 830 C C . VAL A 1 100 ? -9.419 4.450 27.619 1.00 97.88 100 VAL A C 1
ATOM 832 O O . VAL A 1 100 ? -8.498 3.943 26.984 1.00 97.88 100 VAL A O 1
ATOM 835 N N . HIS A 1 101 ? -10.042 3.797 28.603 1.00 97.94 101 HIS A N 1
ATOM 836 C CA . HIS A 1 101 ? -9.664 2.445 29.012 1.00 97.94 101 HIS A CA 1
ATOM 837 C C . HIS A 1 101 ? -9.802 1.438 27.859 1.00 97.94 101 HIS A C 1
ATOM 839 O O . HIS A 1 101 ? -8.873 0.669 27.602 1.00 97.94 101 HIS A O 1
ATOM 845 N N . TRP A 1 102 ? -10.907 1.501 27.109 1.00 98.06 102 TRP A N 1
ATOM 846 C CA . TRP A 1 102 ? -11.118 0.664 25.927 1.00 98.06 102 TRP A CA 1
ATOM 847 C C . TRP A 1 102 ? -10.102 0.938 24.818 1.00 98.06 102 TRP A C 1
ATOM 849 O O . TRP A 1 102 ? -9.529 -0.014 24.289 1.00 98.06 102 TRP A O 1
ATOM 859 N N . VAL A 1 103 ? -9.838 2.205 24.478 1.00 97.62 103 VAL A N 1
ATOM 860 C CA . VAL A 1 103 ? -8.832 2.549 23.454 1.00 97.62 103 VAL A CA 1
ATOM 861 C C . VAL A 1 103 ? -7.452 2.050 23.846 1.00 97.62 103 VAL A C 1
ATOM 863 O O . VAL A 1 103 ? -6.790 1.428 23.021 1.00 97.62 103 VAL A O 1
ATOM 866 N N . CYS A 1 104 ? -7.031 2.256 25.094 1.00 98.06 104 CYS A N 1
ATOM 867 C CA . CYS A 1 104 ? -5.740 1.777 25.579 1.00 98.06 104 CYS A CA 1
ATOM 868 C C . CYS A 1 104 ? -5.625 0.250 25.486 1.00 98.06 104 CYS A C 1
ATOM 870 O O . CYS A 1 104 ? -4.609 -0.258 25.011 1.00 98.06 104 CYS A O 1
ATOM 872 N N . ALA A 1 105 ? -6.662 -0.486 25.898 1.00 98.12 105 ALA A N 1
ATOM 873 C CA . ALA A 1 105 ? -6.672 -1.944 25.822 1.00 98.12 105 ALA A CA 1
ATOM 874 C C . ALA A 1 105 ? -6.616 -2.438 24.365 1.00 98.12 105 ALA A C 1
ATOM 876 O O . ALA A 1 105 ? -5.794 -3.291 24.034 1.00 98.12 105 ALA A O 1
ATOM 877 N N . LEU A 1 106 ? -7.423 -1.855 23.474 1.00 98.12 106 LEU A N 1
ATOM 878 C CA . LEU A 1 106 ? -7.424 -2.171 22.042 1.00 98.12 106 LEU A CA 1
ATOM 879 C C . LEU A 1 106 ? -6.080 -1.852 21.383 1.00 98.12 106 LEU A C 1
ATOM 881 O O . LEU A 1 106 ? -5.533 -2.686 20.669 1.00 98.12 106 LEU A O 1
ATOM 885 N N . GLN A 1 107 ? -5.526 -0.669 21.646 1.00 97.38 107 GLN A N 1
ATOM 886 C CA . GLN A 1 107 ? -4.237 -0.244 21.109 1.00 97.38 107 GLN A CA 1
ATOM 887 C C . GLN A 1 107 ? -3.117 -1.183 21.567 1.00 97.38 107 GLN A C 1
ATOM 889 O O . GLN A 1 107 ? -2.270 -1.554 20.757 1.00 97.38 107 GLN A O 1
ATOM 894 N N . LYS A 1 108 ? -3.136 -1.610 22.838 1.00 97.75 108 LYS A N 1
ATOM 895 C CA . LYS A 1 108 ? -2.175 -2.576 23.382 1.00 97.75 108 LYS A CA 1
ATOM 896 C C . LYS A 1 108 ? -2.229 -3.904 22.626 1.00 97.75 108 LYS A C 1
ATOM 898 O O . LYS A 1 108 ? -1.181 -4.397 22.226 1.00 97.75 108 LYS A O 1
ATOM 903 N N . VAL A 1 109 ? -3.430 -4.441 22.394 1.00 97.81 109 VAL A N 1
ATOM 904 C CA . VAL A 1 109 ? -3.616 -5.690 21.637 1.00 97.81 109 VAL A CA 1
ATOM 905 C C . VAL A 1 109 ? -3.169 -5.538 20.183 1.00 97.81 109 VAL A C 1
ATOM 907 O O . VAL A 1 109 ? -2.499 -6.416 19.654 1.00 97.81 109 VAL A O 1
ATOM 910 N N . ILE A 1 110 ? -3.508 -4.427 19.524 1.00 97.12 110 ILE A N 1
ATOM 911 C CA . ILE A 1 110 ? -3.138 -4.186 18.121 1.00 97.12 110 ILE A CA 1
ATOM 912 C C . ILE A 1 110 ? -1.614 -4.098 17.961 1.00 97.12 110 ILE A C 1
ATOM 914 O O . ILE A 1 110 ? -1.065 -4.740 17.070 1.00 97.12 110 ILE A O 1
ATOM 918 N N . ILE A 1 111 ? -0.928 -3.344 18.829 1.00 96.38 111 ILE A N 1
ATOM 919 C CA . ILE A 1 111 ? 0.537 -3.181 18.780 1.00 96.38 111 ILE A CA 1
ATOM 920 C C . ILE A 1 111 ? 1.259 -4.497 19.089 1.00 96.38 111 ILE A C 1
ATOM 922 O O . ILE A 1 111 ? 2.335 -4.735 18.549 1.00 96.38 111 ILE A O 1
ATOM 926 N N . SER A 1 112 ? 0.689 -5.367 19.930 1.00 96.44 112 SER A N 1
ATOM 927 C CA . SER A 1 112 ? 1.310 -6.657 20.247 1.00 96.44 112 SER A CA 1
ATOM 928 C C . SER A 1 112 ? 1.184 -7.690 19.124 1.00 96.44 112 SER A C 1
ATOM 930 O O . SER A 1 112 ? 1.785 -8.760 19.222 1.00 96.44 112 SER A O 1
ATOM 932 N N . LYS A 1 113 ? 0.402 -7.425 18.068 1.00 96.75 113 LYS A N 1
ATOM 933 C CA .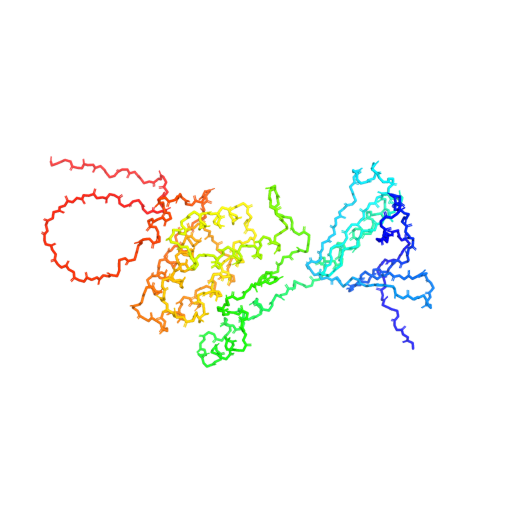 LYS A 1 113 ? 0.283 -8.348 16.934 1.00 96.75 113 LYS A CA 1
ATOM 934 C C . LYS A 1 113 ? 1.532 -8.315 16.064 1.00 96.75 113 LYS A C 1
ATOM 936 O O . LYS A 1 113 ? 2.043 -7.252 15.723 1.00 96.75 113 LYS A O 1
ATOM 941 N N . ALA A 1 114 ? 1.949 -9.499 15.617 1.00 95.31 114 ALA A N 1
ATOM 942 C CA . ALA A 1 114 ? 2.972 -9.624 14.589 1.00 95.31 114 ALA A CA 1
ATOM 943 C C . ALA A 1 114 ? 2.583 -8.806 13.335 1.00 95.31 114 ALA A C 1
ATOM 945 O O . ALA A 1 114 ? 1.398 -8.785 12.960 1.00 95.31 114 ALA A O 1
ATOM 946 N N . PRO A 1 115 ? 3.542 -8.125 12.681 1.00 93.75 115 PRO A N 1
ATOM 947 C CA . PRO A 1 115 ? 3.293 -7.419 11.430 1.00 93.75 115 PRO A CA 1
ATOM 948 C C . PRO A 1 115 ? 2.674 -8.348 10.383 1.00 93.75 115 PRO A C 1
ATOM 950 O O . PRO A 1 115 ? 3.199 -9.421 10.097 1.00 93.75 115 PRO A O 1
ATOM 953 N N . LEU A 1 116 ? 1.530 -7.950 9.828 1.00 94.00 116 LEU A N 1
ATOM 954 C CA . LEU A 1 116 ? 0.851 -8.714 8.793 1.00 94.00 116 LEU A CA 1
ATOM 955 C C . LEU A 1 116 ? 1.612 -8.534 7.486 1.00 94.00 116 LEU A C 1
ATOM 957 O O . LEU A 1 116 ? 1.742 -7.411 7.000 1.00 94.00 116 LEU A O 1
ATOM 961 N N . GLN A 1 117 ? 2.056 -9.643 6.908 1.00 94.25 117 GLN A N 1
ATOM 962 C CA . GLN A 1 117 ? 2.687 -9.656 5.595 1.00 94.25 117 GLN A CA 1
ATOM 963 C C . GLN A 1 117 ? 1.640 -9.871 4.503 1.00 94.25 117 GLN A C 1
ATOM 965 O O . GLN A 1 117 ? 0.731 -10.697 4.640 1.00 94.25 117 GLN A O 1
ATOM 970 N N . THR A 1 118 ? 1.739 -9.108 3.416 1.00 96.75 118 THR A N 1
ATOM 971 C CA . THR A 1 118 ? 0.901 -9.331 2.232 1.00 96.75 118 THR A CA 1
ATOM 972 C C . THR A 1 118 ? 1.444 -10.489 1.392 1.00 96.75 118 THR A C 1
ATOM 974 O O . THR A 1 118 ? 2.628 -10.816 1.491 1.00 96.75 118 THR A O 1
ATOM 977 N N . PRO A 1 119 ? 0.621 -11.095 0.511 1.00 98.00 119 PRO A N 1
ATOM 978 C CA . PRO A 1 119 ? 1.114 -12.104 -0.422 1.00 98.00 119 PRO A CA 1
ATOM 979 C C . PRO A 1 119 ? 2.300 -11.607 -1.259 1.00 98.00 119 PRO A C 1
ATOM 981 O O . PRO A 1 119 ? 3.248 -12.353 -1.458 1.00 98.00 119 PRO A O 1
ATOM 984 N N . THR A 1 120 ? 2.292 -10.337 -1.683 1.00 98.31 120 THR A N 1
ATOM 985 C CA . THR A 1 120 ? 3.413 -9.729 -2.413 1.00 98.31 120 THR A CA 1
ATOM 986 C C . THR A 1 120 ? 4.698 -9.738 -1.588 1.00 98.31 120 THR A C 1
ATOM 988 O O . THR A 1 120 ? 5.725 -10.156 -2.101 1.00 98.31 120 THR A O 1
ATOM 991 N N . GLN A 1 121 ? 4.651 -9.346 -0.309 1.00 97.81 121 GLN A N 1
ATOM 992 C CA . GLN A 1 121 ? 5.844 -9.335 0.549 1.00 97.81 121 GLN A CA 1
ATOM 993 C C . GLN A 1 121 ? 6.413 -10.734 0.796 1.00 97.81 121 GLN A C 1
ATOM 995 O O . GLN A 1 121 ? 7.629 -10.901 0.780 1.00 97.81 121 GLN A O 1
ATOM 1000 N N . LEU A 1 122 ? 5.548 -11.732 1.001 1.00 98.19 122 LEU A N 1
ATOM 1001 C CA . LEU A 1 122 ? 5.976 -13.127 1.142 1.00 98.19 122 LEU A CA 1
ATOM 1002 C C . LEU A 1 122 ? 6.690 -13.607 -0.126 1.00 98.19 122 LEU A C 1
ATOM 1004 O O . LEU A 1 122 ? 7.791 -14.134 -0.065 1.00 98.19 122 LEU A O 1
ATOM 1008 N N . LEU A 1 123 ? 6.105 -13.328 -1.290 1.00 98.56 123 LEU A N 1
ATOM 1009 C CA . LEU A 1 123 ? 6.676 -13.730 -2.570 1.00 98.56 123 LEU A CA 1
ATOM 1010 C C . LEU A 1 123 ? 7.964 -12.973 -2.921 1.00 98.56 123 LEU A C 1
ATOM 1012 O O . LEU A 1 123 ? 8.836 -13.532 -3.576 1.00 98.56 123 LEU A O 1
ATOM 1016 N N . MET A 1 124 ? 8.106 -11.714 -2.499 1.00 98.25 124 MET A N 1
ATOM 1017 C CA . MET A 1 124 ? 9.365 -10.978 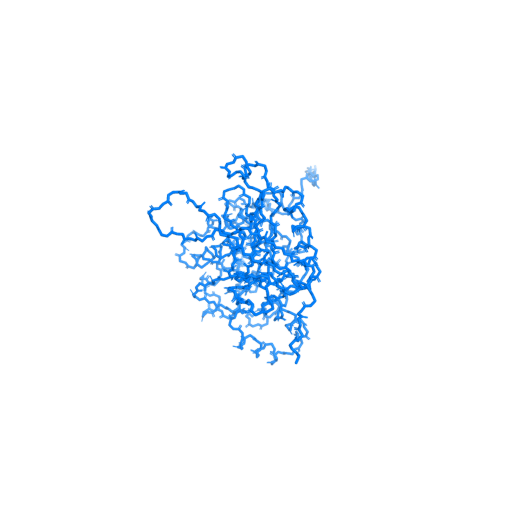-2.635 1.00 98.25 124 MET A CA 1
ATOM 1018 C C . MET A 1 124 ? 10.496 -11.664 -1.866 1.00 98.25 124 MET A C 1
ATOM 1020 O O . MET A 1 124 ? 11.592 -11.796 -2.403 1.00 98.25 124 MET A O 1
ATOM 1024 N N . HIS A 1 125 ? 10.217 -12.125 -0.645 1.00 97.44 125 HIS A N 1
ATOM 1025 C CA . HIS A 1 125 ? 11.167 -12.899 0.148 1.00 97.44 125 HIS A CA 1
ATOM 1026 C C . HIS A 1 125 ? 11.500 -14.232 -0.533 1.00 97.44 125 HIS A C 1
ATOM 1028 O O . HIS A 1 125 ? 12.672 -14.553 -0.698 1.00 97.44 125 HIS A O 1
ATOM 1034 N N . ASP A 1 126 ? 10.495 -14.960 -1.030 1.00 98.06 126 ASP A N 1
ATOM 1035 C CA . ASP A 1 126 ? 10.721 -16.211 -1.766 1.00 98.06 126 ASP A CA 1
ATOM 1036 C C . ASP A 1 126 ? 11.603 -15.994 -3.013 1.00 98.06 126 ASP A C 1
ATOM 1038 O O . ASP A 1 126 ? 12.456 -16.823 -3.332 1.00 98.06 126 ASP A O 1
ATOM 1042 N N . ILE A 1 127 ? 11.429 -14.875 -3.724 1.00 98.31 127 ILE A N 1
ATOM 1043 C CA . ILE A 1 127 ? 12.256 -14.502 -4.883 1.00 98.31 127 ILE A CA 1
ATOM 1044 C C . ILE A 1 127 ? 13.691 -14.185 -4.459 1.00 98.31 127 ILE A C 1
ATOM 1046 O O . ILE A 1 127 ? 14.629 -14.615 -5.130 1.00 98.31 127 ILE A O 1
ATOM 1050 N N . GLU A 1 128 ? 13.869 -13.456 -3.359 1.00 97.44 128 GLU A N 1
ATOM 1051 C CA . GLU A 1 128 ? 15.185 -13.146 -2.803 1.00 97.44 128 GLU A CA 1
ATOM 1052 C C . GLU A 1 128 ? 15.925 -14.418 -2.371 1.00 97.44 128 GLU A C 1
ATOM 1054 O O . GLU A 1 128 ? 17.084 -14.606 -2.740 1.00 97.44 128 GLU A O 1
ATOM 1059 N N . GLU A 1 129 ? 15.260 -15.347 -1.684 1.00 97.75 129 GLU A N 1
ATOM 1060 C CA . GLU A 1 129 ? 15.860 -16.623 -1.278 1.00 97.75 129 GLU A CA 1
ATOM 1061 C C . GLU A 1 129 ? 16.244 -17.504 -2.475 1.00 97.75 129 GLU A C 1
ATOM 1063 O O . GLU A 1 129 ? 17.256 -18.207 -2.441 1.00 97.75 129 GLU A O 1
ATOM 1068 N N . ASN A 1 130 ? 15.467 -17.446 -3.560 1.00 97.31 130 ASN A N 1
ATOM 1069 C CA . ASN A 1 130 ? 15.622 -18.323 -4.722 1.00 97.31 130 ASN A CA 1
ATOM 1070 C C . ASN A 1 130 ? 16.242 -17.630 -5.948 1.00 97.31 130 ASN A C 1
ATOM 1072 O O . ASN A 1 130 ? 16.183 -18.176 -7.050 1.00 97.31 130 ASN A O 1
ATOM 1076 N N . HIS A 1 131 ? 16.878 -16.463 -5.790 1.00 94.94 131 HIS A N 1
ATOM 1077 C CA . HIS A 1 131 ? 17.377 -15.655 -6.915 1.00 94.94 131 HIS A CA 1
ATOM 1078 C C . HIS A 1 131 ? 18.396 -16.371 -7.827 1.00 94.94 131 HIS A C 1
ATOM 1080 O O . HIS A 1 131 ? 18.550 -16.005 -8.994 1.00 94.94 131 HIS A O 1
ATOM 1086 N N . ASN A 1 132 ? 19.077 -17.404 -7.318 1.00 94.19 132 ASN A N 1
ATOM 1087 C CA . ASN A 1 132 ? 20.043 -18.214 -8.070 1.00 94.19 132 ASN A CA 1
ATOM 1088 C C . ASN A 1 132 ? 19.423 -19.423 -8.797 1.00 94.19 132 ASN A C 1
ATOM 1090 O O . ASN A 1 132 ? 20.141 -20.129 -9.503 1.00 94.19 132 ASN A O 1
ATOM 1094 N N . SER A 1 133 ? 18.116 -19.656 -8.647 1.00 96.00 133 SER A N 1
ATOM 1095 C CA . SER A 1 133 ? 17.412 -20.849 -9.135 1.00 96.00 133 SER A CA 1
ATOM 1096 C C . SER A 1 133 ? 16.342 -20.461 -10.167 1.00 96.00 133 SER A C 1
ATOM 1098 O O . SER A 1 133 ? 15.182 -20.249 -9.798 1.00 96.00 133 SER A O 1
ATOM 1100 N N . PRO A 1 134 ? 16.689 -20.338 -11.463 1.00 93.62 134 PRO A N 1
ATOM 1101 C CA . PRO A 1 134 ? 15.779 -19.808 -12.479 1.00 93.62 134 PRO A CA 1
ATOM 1102 C C . PRO A 1 134 ? 14.495 -20.635 -12.627 1.00 93.62 134 PRO A C 1
ATOM 1104 O O . PRO A 1 134 ? 13.421 -20.058 -12.789 1.00 93.62 134 PRO A O 1
ATOM 1107 N N . GLU A 1 135 ? 14.566 -21.961 -12.484 1.00 96.06 135 GLU A N 1
ATOM 1108 C CA . GLU A 1 135 ? 13.397 -22.843 -12.575 1.00 96.06 135 GLU A CA 1
ATOM 1109 C C . GLU A 1 135 ? 12.384 -22.572 -11.452 1.00 96.06 135 GLU A C 1
ATOM 1111 O O . GLU A 1 135 ? 11.173 -22.587 -11.684 1.00 96.06 135 GLU A O 1
ATOM 1116 N N . ILE A 1 136 ? 12.873 -22.293 -10.237 1.00 97.19 136 ILE A N 1
ATOM 1117 C CA . ILE A 1 136 ? 12.027 -21.964 -9.082 1.00 97.19 136 ILE A CA 1
ATOM 1118 C C . ILE A 1 136 ? 11.401 -20.586 -9.280 1.00 97.19 136 ILE A C 1
ATOM 1120 O O . ILE A 1 136 ? 10.193 -20.438 -9.095 1.00 97.19 136 ILE A O 1
ATOM 1124 N N . LEU A 1 137 ? 12.185 -19.593 -9.712 1.00 96.50 137 LEU A N 1
ATOM 1125 C CA . LEU A 1 137 ? 11.675 -18.249 -9.987 1.00 96.50 137 LEU A CA 1
ATOM 1126 C C . LEU A 1 137 ? 10.565 -18.272 -11.042 1.00 96.50 137 LEU A C 1
ATOM 1128 O O . LEU A 1 137 ? 9.510 -17.671 -10.840 1.00 96.50 137 LEU A O 1
ATOM 1132 N N . ASP A 1 138 ? 10.757 -19.003 -12.140 1.00 95.25 138 ASP A N 1
ATOM 1133 C CA . ASP A 1 138 ? 9.739 -19.138 -13.183 1.00 95.25 138 ASP A CA 1
ATOM 1134 C C . ASP A 1 138 ? 8.461 -19.789 -12.651 1.00 95.25 138 ASP A C 1
ATOM 1136 O O . ASP A 1 138 ? 7.355 -19.382 -13.012 1.00 95.25 138 ASP A O 1
ATOM 1140 N N . GLN A 1 139 ? 8.589 -20.763 -11.748 1.00 97.56 139 GLN A N 1
ATOM 1141 C CA . GLN A 1 139 ? 7.440 -21.379 -11.098 1.00 97.56 139 GLN A CA 1
ATOM 1142 C C . GLN A 1 139 ? 6.726 -20.412 -10.140 1.00 97.56 139 GLN A C 1
ATOM 1144 O O . GLN A 1 139 ? 5.491 -20.383 -10.130 1.00 97.56 139 GLN A O 1
ATOM 1149 N N . ILE A 1 140 ? 7.472 -19.600 -9.380 1.00 98.06 140 ILE A N 1
ATOM 1150 C CA . ILE A 1 140 ? 6.927 -18.556 -8.501 1.00 98.06 140 ILE A CA 1
ATOM 1151 C C . ILE A 1 140 ? 6.109 -17.561 -9.328 1.00 98.06 140 ILE A C 1
ATOM 1153 O O . ILE A 1 140 ? 4.924 -17.375 -9.047 1.00 98.06 140 ILE A O 1
ATOM 1157 N N . TYR A 1 141 ? 6.684 -16.968 -10.376 1.00 97.56 141 TYR A N 1
ATOM 1158 C CA . TYR A 1 141 ? 5.973 -16.000 -11.215 1.00 97.56 141 TYR A CA 1
ATOM 1159 C C . TYR A 1 141 ? 4.750 -16.628 -11.892 1.00 97.56 141 TYR A C 1
ATOM 1161 O O . TYR A 1 141 ? 3.643 -16.086 -11.800 1.00 97.56 141 TYR A O 1
ATOM 1169 N N . ARG A 1 142 ? 4.901 -17.816 -12.494 1.00 96.69 142 ARG A N 1
ATOM 1170 C CA . ARG A 1 142 ? 3.809 -18.537 -13.168 1.00 96.69 142 ARG A CA 1
ATOM 1171 C C . ARG A 1 142 ? 2.619 -18.785 -12.239 1.00 96.69 142 ARG A C 1
ATOM 1173 O O . ARG A 1 142 ? 1.483 -18.525 -12.637 1.00 96.69 142 ARG A O 1
ATOM 1180 N N . ASN A 1 143 ? 2.871 -19.236 -11.011 1.00 97.94 143 ASN A N 1
ATOM 1181 C CA . ASN A 1 143 ? 1.825 -19.576 -10.043 1.00 97.94 143 ASN A CA 1
ATOM 1182 C C . ASN A 1 143 ? 1.187 -18.368 -9.357 1.00 97.94 143 ASN A C 1
ATOM 1184 O O . ASN A 1 143 ? 0.108 -18.504 -8.783 1.00 97.94 143 ASN A O 1
ATOM 1188 N N . ASN A 1 144 ? 1.824 -17.197 -9.413 1.00 98.19 144 ASN A N 1
ATOM 1189 C CA . ASN A 1 144 ? 1.399 -16.028 -8.655 1.00 98.19 144 ASN A CA 1
ATOM 1190 C C . ASN A 1 144 ? 1.136 -14.827 -9.578 1.00 98.19 144 ASN A C 1
ATOM 1192 O O . ASN A 1 144 ? 1.976 -13.933 -9.692 1.00 98.19 144 ASN A O 1
ATOM 1196 N N . PRO A 1 145 ? -0.063 -14.736 -10.194 1.00 97.62 145 PRO A N 1
ATOM 1197 C CA . PRO A 1 145 ? -0.449 -13.596 -11.032 1.00 97.62 145 PRO A CA 1
ATOM 1198 C C . PRO A 1 145 ? -0.361 -12.232 -10.330 1.00 97.62 145 PRO A C 1
ATOM 1200 O O . PRO A 1 145 ? -0.274 -11.199 -10.989 1.00 97.62 145 PRO A O 1
ATOM 1203 N N . ILE A 1 146 ? -0.359 -12.195 -8.991 1.00 98.00 146 ILE A N 1
ATOM 1204 C CA . ILE A 1 146 ? -0.176 -10.953 -8.230 1.00 98.00 146 ILE A CA 1
ATOM 1205 C C . ILE A 1 146 ? 1.169 -10.269 -8.531 1.00 98.00 146 ILE A C 1
ATOM 1207 O O . ILE A 1 146 ? 1.219 -9.045 -8.487 1.00 98.00 146 ILE A O 1
ATOM 1211 N N . LEU A 1 147 ? 2.197 -11.018 -8.941 1.00 98.44 147 LEU A N 1
ATOM 1212 C CA . LEU A 1 147 ? 3.530 -10.498 -9.268 1.00 98.44 147 LEU A CA 1
ATOM 1213 C C . LEU A 1 147 ? 3.690 -10.013 -10.713 1.00 98.44 147 LEU A C 1
ATOM 1215 O O . LEU A 1 147 ? 4.699 -9.394 -11.029 1.00 98.44 147 LEU A O 1
ATOM 1219 N N . ARG A 1 148 ? 2.744 -10.342 -11.595 1.00 97.94 148 ARG A N 1
ATOM 1220 C CA . ARG A 1 148 ? 2.875 -10.153 -13.046 1.00 97.94 148 ARG A CA 1
ATOM 1221 C C . ARG A 1 148 ? 1.871 -9.154 -13.589 1.00 97.94 148 ARG A C 1
ATOM 1223 O O . ARG A 1 148 ? 0.905 -8.820 -12.899 1.00 97.94 148 ARG A O 1
ATOM 1230 N N . TYR A 1 149 ? 2.076 -8.729 -14.826 1.00 98.31 149 TYR A N 1
ATOM 1231 C CA . TYR A 1 149 ? 1.193 -7.818 -15.531 1.00 98.31 149 TYR A CA 1
ATOM 1232 C C . TYR A 1 149 ? -0.279 -8.228 -15.412 1.00 98.31 149 TYR A C 1
ATOM 1234 O O . TYR A 1 149 ? -0.640 -9.406 -15.503 1.00 98.31 149 TYR A O 1
ATOM 1242 N N . THR A 1 150 ? -1.147 -7.235 -15.240 1.00 97.56 150 THR A N 1
ATOM 1243 C CA . THR A 1 150 ? -2.595 -7.405 -15.356 1.00 97.56 150 THR A CA 1
ATOM 1244 C C . THR A 1 150 ? -3.218 -6.208 -16.065 1.00 97.56 150 THR A C 1
ATOM 1246 O O . THR A 1 150 ? -2.935 -5.057 -15.738 1.00 97.56 150 THR A O 1
ATOM 1249 N N . ALA A 1 151 ? -4.128 -6.492 -16.997 1.00 96.19 151 ALA A N 1
ATOM 1250 C CA . ALA A 1 151 ? -5.004 -5.485 -17.596 1.00 96.19 151 ALA A CA 1
ATOM 1251 C C . ALA A 1 151 ? -6.222 -5.173 -16.702 1.00 96.19 151 ALA A C 1
ATOM 1253 O O . ALA A 1 151 ? -6.843 -4.123 -16.821 1.00 96.19 151 ALA A O 1
ATOM 1254 N N . GLY A 1 152 ? -6.585 -6.085 -15.791 1.00 96.69 152 GLY A N 1
ATOM 1255 C CA . GLY A 1 152 ? -7.673 -5.875 -14.832 1.00 96.69 152 GLY A CA 1
ATOM 1256 C C . GLY A 1 152 ? -7.251 -5.003 -13.643 1.00 96.69 152 GLY A C 1
ATOM 1257 O O . GLY A 1 152 ? -6.056 -4.925 -13.351 1.00 96.69 152 GLY A O 1
ATOM 1258 N N . PRO A 1 153 ? -8.204 -4.379 -12.927 1.00 97.25 153 PRO A N 1
ATOM 1259 C CA . PRO A 1 153 ? -7.902 -3.551 -11.764 1.00 97.25 153 PRO A CA 1
ATOM 1260 C C . PRO A 1 153 ? -7.394 -4.393 -10.586 1.00 97.25 153 PRO A C 1
ATOM 1262 O O . PRO A 1 153 ? -7.712 -5.579 -10.461 1.00 97.25 153 PRO A O 1
ATOM 1265 N N . ILE A 1 154 ? -6.677 -3.754 -9.660 1.00 97.69 154 ILE A N 1
ATOM 1266 C CA . ILE A 1 154 ? -6.474 -4.295 -8.311 1.00 97.69 154 ILE A CA 1
ATOM 1267 C C . ILE A 1 154 ? -7.560 -3.768 -7.370 1.00 97.69 154 ILE A C 1
ATOM 1269 O O . ILE A 1 154 ? -8.036 -2.647 -7.511 1.00 97.69 154 ILE A O 1
ATOM 1273 N N . TYR A 1 155 ? -7.949 -4.576 -6.385 1.00 95.38 155 TYR A N 1
ATOM 1274 C CA . TYR A 1 155 ? -8.978 -4.211 -5.396 1.00 95.38 155 TYR A CA 1
ATOM 1275 C C . TYR A 1 155 ? -8.408 -3.963 -3.997 1.00 95.38 155 TYR A C 1
ATOM 1277 O O . TYR A 1 155 ? -9.140 -3.654 -3.056 1.00 95.38 155 TYR A O 1
ATOM 1285 N N . ALA A 1 156 ? -7.103 -4.154 -3.836 1.00 95.69 156 ALA A N 1
ATOM 1286 C CA . ALA A 1 156 ? -6.373 -3.873 -2.619 1.00 95.69 156 ALA A CA 1
ATOM 1287 C C . ALA A 1 156 ? -4.915 -3.546 -2.971 1.00 95.69 156 ALA A C 1
ATOM 1289 O O . ALA A 1 156 ? -4.427 -4.056 -3.982 1.00 95.69 156 ALA A O 1
ATOM 1290 N N . PRO A 1 157 ? -4.229 -2.755 -2.132 1.00 97.81 157 PRO A N 1
ATOM 1291 C CA . PRO A 1 157 ? -2.806 -2.486 -2.304 1.00 97.81 157 PRO A CA 1
ATOM 1292 C C . PRO A 1 157 ? -1.973 -3.770 -2.236 1.00 97.81 157 PRO A C 1
ATOM 1294 O O . PRO A 1 157 ? -2.367 -4.738 -1.570 1.00 97.81 157 PRO A O 1
ATOM 1297 N N . LEU A 1 158 ? -0.817 -3.763 -2.896 1.00 98.56 158 LEU A N 1
ATOM 1298 C CA . LEU A 1 158 ? 0.153 -4.856 -2.871 1.00 98.56 158 LEU A CA 1
ATOM 1299 C C . LEU A 1 158 ? 0.879 -4.936 -1.521 1.00 98.56 158 LEU A C 1
ATOM 1301 O O . LEU A 1 158 ? 1.232 -6.033 -1.083 1.00 98.56 158 LEU A O 1
ATOM 1305 N N . LEU A 1 159 ? 1.064 -3.803 -0.847 1.00 98.00 159 LEU A N 1
ATOM 1306 C CA . LEU A 1 159 ? 1.725 -3.662 0.447 1.00 98.00 159 LEU A CA 1
ATOM 1307 C C . LEU A 1 159 ? 0.732 -3.408 1.597 1.00 98.00 159 LEU A C 1
ATOM 1309 O O . LEU A 1 159 ? -0.421 -3.011 1.385 1.00 98.00 159 LEU A O 1
ATOM 131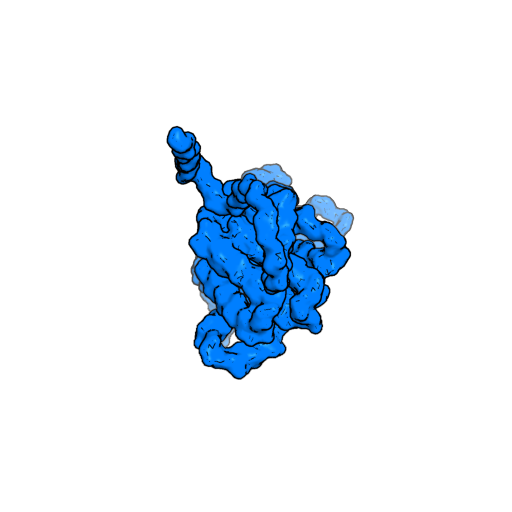3 N N . PRO A 1 160 ? 1.131 -3.689 2.850 1.00 95.88 160 PRO A N 1
ATOM 1314 C CA . PRO A 1 160 ? 0.243 -3.529 3.989 1.00 95.88 160 PRO A CA 1
ATOM 1315 C C . PRO A 1 160 ? 0.105 -2.056 4.392 1.00 95.88 160 PRO A C 1
ATOM 1317 O O . PRO A 1 160 ? 1.082 -1.387 4.708 1.00 95.88 160 PRO A O 1
ATOM 1320 N N . PHE A 1 161 ? -1.140 -1.588 4.495 1.00 95.19 161 PHE A N 1
ATOM 1321 C CA . PHE A 1 161 ? -1.484 -0.285 5.069 1.00 95.19 161 PHE A CA 1
ATOM 1322 C C . PHE A 1 161 ? -2.496 -0.456 6.207 1.00 95.19 161 PHE A C 1
ATOM 1324 O O . PHE A 1 161 ? -3.441 -1.249 6.045 1.00 95.19 161 PHE A O 1
ATOM 1331 N N . PRO A 1 162 ? -2.360 0.297 7.318 1.00 93.31 162 PRO A N 1
ATOM 1332 C CA . PRO A 1 162 ? -3.367 0.331 8.374 1.00 93.31 162 PRO A CA 1
ATOM 1333 C C . PRO A 1 162 ? -4.755 0.690 7.824 1.00 93.31 162 PRO A C 1
ATOM 1335 O O . PRO A 1 162 ? -4.881 1.524 6.924 1.00 93.31 162 PRO A O 1
ATOM 1338 N N . TYR A 1 163 ? -5.818 0.085 8.363 1.00 91.38 163 TYR A N 1
ATOM 1339 C CA . TYR A 1 163 ? -7.175 0.250 7.819 1.00 91.38 163 TYR A CA 1
ATOM 1340 C C . TYR A 1 163 ? -7.731 1.674 7.950 1.00 91.38 163 TYR A C 1
ATOM 1342 O O . TYR A 1 163 ? -8.638 2.024 7.201 1.00 91.38 163 TYR A O 1
ATOM 1350 N N . ALA A 1 164 ? -7.202 2.489 8.869 1.00 88.06 164 ALA A N 1
ATOM 1351 C CA . ALA A 1 164 ? -7.577 3.897 9.028 1.00 88.06 164 ALA A CA 1
ATOM 1352 C C . ALA A 1 164 ? -6.480 4.878 8.582 1.00 88.06 164 ALA A C 1
ATOM 1354 O O . ALA A 1 164 ? -6.497 6.036 9.001 1.00 88.06 164 ALA A O 1
ATOM 1355 N N . ALA A 1 165 ? -5.501 4.429 7.789 1.00 86.12 165 ALA A N 1
ATOM 1356 C CA . ALA A 1 165 ? -4.420 5.298 7.343 1.00 86.12 165 ALA A CA 1
ATOM 1357 C C . ALA A 1 165 ? -4.961 6.418 6.439 1.00 86.12 165 ALA A C 1
ATOM 1359 O O . ALA A 1 165 ? -5.486 6.160 5.353 1.00 86.12 165 ALA A O 1
ATOM 1360 N N . GLN A 1 166 ? -4.855 7.658 6.914 1.00 83.50 166 GLN A N 1
ATOM 1361 C CA . GLN A 1 166 ? -5.360 8.845 6.226 1.00 83.50 166 GLN A CA 1
ATOM 1362 C C . GLN A 1 166 ? -4.370 9.323 5.158 1.00 83.50 166 GLN A C 1
ATOM 1364 O O . GLN A 1 166 ? -3.163 9.240 5.369 1.00 83.50 166 GLN A O 1
ATOM 1369 N N . GLY A 1 167 ? -4.878 9.869 4.052 1.00 73.12 167 GLY A N 1
ATOM 1370 C CA . GLY A 1 167 ? -4.070 10.509 3.009 1.00 73.12 167 GLY A CA 1
ATOM 1371 C C . GLY A 1 167 ? -3.823 12.010 3.217 1.00 73.12 167 GLY A C 1
ATOM 1372 O O . GLY A 1 167 ? -3.435 12.697 2.292 1.00 73.12 167 GLY A O 1
ATOM 1373 N N . GLY A 1 168 ? -4.055 12.586 4.398 1.00 76.62 168 GLY A N 1
ATOM 1374 C CA . GLY A 1 168 ? -3.884 14.037 4.576 1.00 76.62 168 GLY A CA 1
ATOM 1375 C C . GLY A 1 168 ? -4.901 14.881 3.783 1.00 76.62 168 GLY A C 1
ATOM 1376 O O . GLY A 1 168 ? -5.968 14.401 3.404 1.00 76.62 168 GLY A O 1
ATOM 1377 N N . GLN A 1 169 ? -4.626 16.179 3.603 1.00 73.38 169 GLN A N 1
ATOM 1378 C CA . GLN A 1 169 ? -5.585 17.112 2.996 1.00 73.38 169 GLN A CA 1
ATOM 1379 C C . GLN A 1 169 ? -5.745 16.862 1.488 1.00 73.38 169 GLN A C 1
ATOM 1381 O O . GLN A 1 169 ? -4.790 16.992 0.736 1.00 73.38 169 GLN A O 1
ATOM 1386 N N . GLY A 1 170 ? -6.973 16.560 1.053 1.00 81.81 170 GLY A N 1
ATOM 1387 C CA . GLY A 1 170 ? -7.337 16.417 -0.365 1.00 81.81 170 GLY A CA 1
ATOM 1388 C C . GLY A 1 170 ? -7.331 14.982 -0.900 1.00 81.81 170 GLY A C 1
ATOM 1389 O O . GLY A 1 170 ? -7.968 14.728 -1.921 1.00 81.81 170 GLY A O 1
ATOM 1390 N N . TYR A 1 171 ? -6.714 14.037 -0.186 1.00 88.69 171 TYR A N 1
ATOM 1391 C CA . TYR A 1 171 ? -6.646 12.628 -0.580 1.00 88.69 171 TYR A CA 1
ATOM 1392 C C . TYR A 1 171 ? -7.592 11.742 0.245 1.00 88.69 171 TYR A C 1
ATOM 1394 O O . TYR A 1 171 ? -7.968 12.068 1.374 1.00 88.69 171 TYR A O 1
ATOM 1402 N N . ALA A 1 172 ? -7.984 10.593 -0.313 1.00 89.69 172 ALA A N 1
ATOM 1403 C CA . ALA A 1 172 ? -8.689 9.546 0.426 1.00 89.69 172 ALA A CA 1
ATOM 1404 C C . ALA A 1 172 ? -7.726 8.768 1.351 1.00 89.69 172 ALA A C 1
ATOM 1406 O O . ALA A 1 172 ? -6.586 9.168 1.575 1.00 89.69 172 ALA A O 1
ATOM 1407 N N . GLY A 1 173 ? -8.176 7.655 1.941 1.00 91.12 173 GLY A N 1
ATOM 1408 C CA . GLY A 1 173 ? -7.286 6.797 2.729 1.00 91.12 173 GLY A CA 1
ATOM 1409 C C . GLY A 1 173 ? -6.177 6.190 1.863 1.00 91.12 173 GLY A C 1
ATOM 1410 O O . GLY A 1 173 ? -6.400 5.919 0.684 1.00 91.12 173 GLY A O 1
ATOM 1411 N N . LEU A 1 174 ? -5.003 5.906 2.441 1.00 94.50 174 LEU A N 1
ATOM 1412 C CA . LEU A 1 174 ? -3.839 5.399 1.686 1.00 94.50 174 LEU A CA 1
ATOM 1413 C C . LEU A 1 174 ? -4.165 4.153 0.851 1.00 94.50 174 LEU A C 1
ATOM 1415 O O . LEU A 1 174 ? -3.669 3.994 -0.256 1.00 94.50 174 LEU A O 1
ATOM 1419 N N . ARG A 1 175 ? -5.034 3.274 1.365 1.00 94.56 175 ARG A N 1
ATOM 1420 C CA . ARG A 1 175 ? -5.472 2.068 0.646 1.00 94.56 175 ARG A CA 1
ATOM 1421 C C . ARG A 1 175 ? -6.256 2.397 -0.620 1.00 94.56 175 ARG A C 1
ATOM 1423 O O . ARG A 1 175 ? -6.090 1.708 -1.621 1.00 94.56 175 ARG A O 1
ATOM 1430 N N . ASP A 1 176 ? -7.106 3.414 -0.554 1.00 94.94 176 ASP A N 1
ATOM 1431 C CA . ASP A 1 176 ? -7.912 3.849 -1.689 1.00 94.94 176 ASP A CA 1
ATOM 1432 C C . ASP A 1 176 ? -7.030 4.575 -2.707 1.00 94.94 176 ASP A C 1
ATOM 1434 O O . ASP A 1 176 ? -7.143 4.311 -3.899 1.00 94.94 176 ASP A O 1
ATOM 1438 N N . GLU A 1 177 ? -6.107 5.425 -2.246 1.00 97.69 177 GLU A N 1
ATOM 1439 C CA . GLU A 1 177 ? -5.148 6.110 -3.121 1.00 97.69 177 GLU A CA 1
ATOM 1440 C C . GLU A 1 177 ? -4.192 5.137 -3.816 1.00 97.69 177 GLU A C 1
ATOM 1442 O O . GLU A 1 177 ? -3.988 5.251 -5.018 1.00 97.69 177 GLU A O 1
ATOM 1447 N N . ALA A 1 178 ? -3.688 4.111 -3.128 1.00 98.06 178 ALA A N 1
ATOM 1448 C CA . ALA A 1 178 ? -2.888 3.054 -3.749 1.00 98.06 178 ALA A CA 1
ATOM 1449 C C . ALA A 1 178 ? -3.634 2.341 -4.894 1.00 98.06 178 ALA A C 1
ATOM 1451 O O . ALA A 1 178 ? -3.056 2.079 -5.950 1.00 98.06 178 ALA A O 1
ATOM 1452 N N . VAL A 1 179 ? -4.925 2.042 -4.708 1.00 97.94 179 VAL A N 1
ATOM 1453 C CA . VAL A 1 179 ? -5.762 1.410 -5.742 1.00 97.94 179 VAL A CA 1
ATOM 1454 C C . VAL A 1 179 ? -6.062 2.382 -6.888 1.00 97.94 179 VAL A C 1
ATOM 1456 O O . VAL A 1 179 ? -5.996 1.991 -8.054 1.00 97.94 179 VAL A O 1
ATOM 1459 N N . LYS A 1 180 ? -6.357 3.652 -6.583 1.00 98.00 180 LYS A N 1
ATOM 1460 C CA . LYS A 1 180 ? -6.550 4.700 -7.598 1.00 98.00 180 LYS A CA 1
ATOM 1461 C C . LYS A 1 180 ? -5.291 4.913 -8.429 1.00 98.00 180 LYS A C 1
ATOM 1463 O O . LYS A 1 180 ? -5.393 5.004 -9.647 1.00 98.00 180 LYS A O 1
ATOM 1468 N N . LEU A 1 181 ? -4.118 4.951 -7.797 1.00 98.38 181 LEU A N 1
ATOM 1469 C CA . LEU A 1 181 ? -2.848 5.100 -8.497 1.00 98.38 181 LEU A CA 1
ATOM 1470 C C . LEU A 1 181 ? -2.602 3.932 -9.444 1.00 98.38 181 LEU A C 1
ATOM 1472 O O . LEU A 1 181 ? -2.228 4.189 -10.580 1.00 98.38 181 LEU A O 1
ATOM 1476 N N . PHE A 1 182 ? -2.906 2.688 -9.061 1.00 98.69 182 PHE A N 1
ATOM 1477 C CA . PHE A 1 182 ? -2.805 1.561 -9.995 1.00 98.69 182 PHE A CA 1
ATOM 1478 C C . PHE A 1 182 ? -3.672 1.762 -11.243 1.00 98.69 182 PHE A C 1
ATOM 1480 O O . PHE A 1 182 ? -3.227 1.504 -12.360 1.00 98.69 182 PHE A O 1
ATOM 1487 N N . HIS A 1 183 ? -4.896 2.269 -11.072 1.00 97.88 183 HIS A N 1
ATOM 1488 C CA . HIS A 1 183 ? -5.751 2.613 -12.205 1.00 97.88 183 HIS A CA 1
ATOM 1489 C C . HIS A 1 183 ? -5.131 3.720 -13.074 1.00 97.88 183 HIS A C 1
ATOM 1491 O O . HIS A 1 183 ? -5.109 3.590 -14.296 1.00 97.88 183 HIS A O 1
ATOM 1497 N N . SER A 1 184 ? -4.560 4.762 -12.464 1.00 97.94 184 SER A N 1
ATOM 1498 C CA . SER A 1 184 ? -3.799 5.793 -13.182 1.00 97.94 184 SER A CA 1
ATOM 1499 C C . SER A 1 184 ? -2.603 5.206 -13.940 1.00 97.94 184 SER A C 1
ATOM 1501 O O . SER A 1 184 ? -2.358 5.590 -15.078 1.00 97.94 184 SER A O 1
ATOM 1503 N N . LEU A 1 185 ? -1.878 4.238 -13.369 1.00 98.06 185 LEU A N 1
ATOM 1504 C CA . LEU A 1 185 ? -0.791 3.555 -14.075 1.00 98.06 185 LEU A CA 1
ATOM 1505 C C . LEU A 1 185 ? -1.315 2.860 -15.338 1.00 98.06 185 LEU A C 1
ATOM 1507 O O . LEU A 1 185 ? -0.705 2.979 -16.395 1.00 98.06 185 LEU A O 1
ATOM 1511 N N . GLN A 1 186 ? -2.455 2.170 -15.263 1.00 97.19 186 GLN A N 1
ATOM 1512 C CA . GLN A 1 186 ? -3.049 1.499 -16.426 1.00 97.19 186 GLN A CA 1
ATOM 1513 C C . GLN A 1 186 ? -3.448 2.477 -17.539 1.00 97.19 186 GLN A C 1
ATOM 1515 O O . GLN A 1 186 ? -3.260 2.165 -18.710 1.00 97.19 186 GLN A O 1
ATOM 1520 N N . GLN A 1 187 ? -3.894 3.688 -17.196 1.00 97.00 187 GLN A N 1
ATOM 1521 C CA . GLN A 1 187 ? -4.217 4.721 -18.189 1.00 97.00 187 GLN A CA 1
ATOM 1522 C C . GLN A 1 187 ? -3.005 5.158 -19.027 1.00 97.00 187 GLN A C 1
ATOM 1524 O O . GLN A 1 187 ? -3.188 5.635 -20.145 1.00 97.00 187 GLN A O 1
ATOM 1529 N N . LEU A 1 188 ? -1.768 4.972 -18.544 1.00 95.44 188 LEU A N 1
ATOM 1530 C CA . LEU A 1 188 ? -0.563 5.316 -19.309 1.00 95.44 188 LEU A CA 1
ATOM 1531 C C . LEU A 1 188 ? -0.486 4.582 -20.653 1.00 95.44 188 LEU A C 1
ATOM 1533 O O . LEU A 1 188 ? 0.057 5.141 -21.605 1.00 95.44 188 LEU A O 1
ATOM 1537 N N . GLU A 1 189 ? -1.028 3.364 -20.745 1.00 92.94 189 GLU A N 1
ATOM 1538 C CA . GLU A 1 189 ? -1.010 2.564 -21.976 1.00 92.94 189 GLU A CA 1
ATOM 1539 C C . GLU A 1 189 ? -1.800 3.222 -23.118 1.00 92.94 189 GLU A C 1
ATOM 1541 O O . GLU A 1 189 ? -1.459 3.048 -24.287 1.00 92.94 189 GLU A O 1
ATOM 1546 N N . GLU A 1 190 ? -2.833 4.003 -22.796 1.00 91.56 190 GLU A N 1
ATOM 1547 C CA . GLU A 1 190 ? -3.759 4.587 -23.774 1.00 91.56 190 GLU A CA 1
ATOM 1548 C C . GLU A 1 190 ? -3.388 6.028 -24.167 1.00 91.56 190 GLU A C 1
ATOM 1550 O O . GLU A 1 190 ? -3.921 6.581 -25.133 1.00 91.56 190 GLU A O 1
ATOM 1555 N N . LEU A 1 191 ? -2.461 6.657 -23.435 1.00 92.19 191 LEU A N 1
ATOM 1556 C CA . LEU A 1 191 ? -2.125 8.067 -23.609 1.00 92.19 191 LEU A CA 1
ATOM 1557 C C . LEU A 1 191 ? -1.078 8.311 -24.703 1.00 92.19 191 LEU A C 1
ATOM 1559 O O . LEU A 1 191 ? 0.010 7.724 -24.733 1.00 92.19 191 LEU A O 1
ATOM 1563 N N . GLN A 1 192 ? -1.377 9.295 -25.554 1.00 88.25 192 GLN A N 1
ATOM 1564 C CA . GLN A 1 192 ? -0.416 9.854 -26.510 1.00 88.25 192 GLN A CA 1
ATOM 1565 C C . GLN A 1 192 ? 0.689 10.636 -25.785 1.00 88.25 192 GLN A C 1
ATOM 1567 O O . GLN A 1 192 ? 1.875 10.388 -26.015 1.00 88.25 192 GLN A O 1
ATOM 1572 N N . ASP A 1 193 ? 0.299 11.509 -24.851 1.00 92.69 193 ASP A N 1
ATOM 1573 C CA . ASP A 1 193 ? 1.206 12.258 -23.980 1.00 92.69 193 ASP A CA 1
ATOM 1574 C C . ASP A 1 193 ? 0.993 11.849 -22.508 1.00 92.69 193 ASP A C 1
ATOM 1576 O O . ASP A 1 193 ? -0.031 12.202 -21.915 1.00 92.69 193 ASP A O 1
ATOM 1580 N N . PRO A 1 194 ? 1.921 11.080 -21.906 1.00 95.12 194 PRO A N 1
ATOM 1581 C CA . PRO A 1 194 ? 1.784 10.608 -20.534 1.00 95.12 194 PRO A CA 1
ATOM 1582 C C . PRO A 1 194 ? 2.369 11.576 -19.495 1.00 95.12 194 PRO A C 1
ATOM 1584 O O . PRO A 1 194 ? 2.247 11.304 -18.302 1.00 95.12 194 PRO A O 1
ATOM 1587 N N . ILE A 1 195 ? 3.035 12.666 -19.905 1.00 96.94 195 ILE A N 1
ATOM 1588 C CA . ILE A 1 195 ? 3.915 13.459 -19.027 1.00 96.94 195 ILE A CA 1
ATOM 1589 C C . ILE A 1 195 ? 3.135 14.034 -17.841 1.00 96.94 195 ILE A C 1
ATOM 1591 O O . ILE A 1 195 ? 3.575 13.926 -16.695 1.00 96.94 195 ILE A O 1
ATOM 1595 N N . LEU A 1 196 ? 1.950 14.595 -18.097 1.00 97.75 196 LEU A N 1
ATOM 1596 C CA . LEU A 1 196 ? 1.108 15.170 -17.048 1.00 97.75 196 LEU A CA 1
ATOM 1597 C C . LEU A 1 196 ? 0.639 14.109 -16.041 1.00 97.75 196 LEU A C 1
ATOM 1599 O O . LEU A 1 196 ? 0.646 14.352 -14.835 1.00 97.75 196 LEU A O 1
ATOM 1603 N N . LEU A 1 197 ? 0.264 12.920 -16.523 1.00 98.31 197 LEU A N 1
ATOM 1604 C CA . LEU A 1 197 ? -0.174 11.831 -15.654 1.00 98.31 197 LEU A CA 1
ATOM 1605 C C . LEU A 1 197 ? 0.987 11.289 -14.814 1.00 98.31 197 LEU A C 1
ATOM 1607 O O . LEU A 1 197 ? 0.829 11.086 -13.611 1.00 98.31 197 LEU A O 1
ATOM 1611 N N . MET A 1 198 ? 2.166 11.121 -15.420 1.00 98.44 198 MET A N 1
ATOM 1612 C CA . MET A 1 198 ? 3.390 10.746 -14.710 1.00 98.44 198 MET A CA 1
ATOM 1613 C C . MET A 1 198 ? 3.712 11.755 -13.603 1.00 98.44 198 MET A C 1
ATOM 1615 O O . MET A 1 198 ? 3.953 11.349 -12.468 1.00 98.44 198 MET A O 1
ATOM 1619 N N . GLN A 1 199 ? 3.640 13.061 -13.890 1.00 98.25 199 GLN A N 1
ATOM 1620 C CA . GLN A 1 199 ? 3.846 14.092 -12.872 1.00 98.25 199 GLN A CA 1
ATOM 1621 C C . GLN A 1 199 ? 2.810 14.004 -11.744 1.00 98.25 199 GLN A C 1
ATOM 1623 O O . GLN A 1 199 ? 3.178 14.121 -10.579 1.00 98.25 199 GLN A O 1
ATOM 1628 N N . GLY A 1 200 ? 1.538 13.746 -12.061 1.00 98.25 200 GLY A N 1
ATOM 1629 C CA . GLY A 1 200 ? 0.485 13.562 -11.058 1.00 98.25 200 GLY A CA 1
ATOM 1630 C C . GLY A 1 200 ? 0.735 12.370 -10.126 1.00 98.25 200 GLY A C 1
ATOM 1631 O O . GLY A 1 200 ? 0.537 12.481 -8.914 1.00 98.25 200 GLY A O 1
ATOM 1632 N N . VAL A 1 201 ? 1.233 11.247 -10.658 1.00 98.56 201 VAL A N 1
ATOM 1633 C CA . VAL A 1 201 ? 1.633 10.084 -9.843 1.00 98.56 201 VAL A CA 1
ATOM 1634 C C . VAL A 1 201 ? 2.806 10.437 -8.927 1.00 98.56 201 VAL A C 1
ATOM 1636 O O . VAL A 1 201 ? 2.756 10.140 -7.732 1.00 98.56 201 VAL A O 1
ATOM 1639 N N . LEU A 1 202 ? 3.832 11.114 -9.457 1.00 98.31 202 LEU A N 1
ATOM 1640 C CA . LEU A 1 202 ? 4.973 11.578 -8.662 1.00 98.31 202 LEU A CA 1
ATOM 1641 C C . LEU A 1 202 ? 4.513 12.537 -7.559 1.00 98.31 202 LEU A C 1
ATOM 1643 O O . LEU A 1 202 ? 4.929 12.382 -6.416 1.00 98.31 202 LEU A O 1
ATOM 1647 N N . GLN A 1 203 ? 3.627 13.488 -7.870 1.00 97.56 20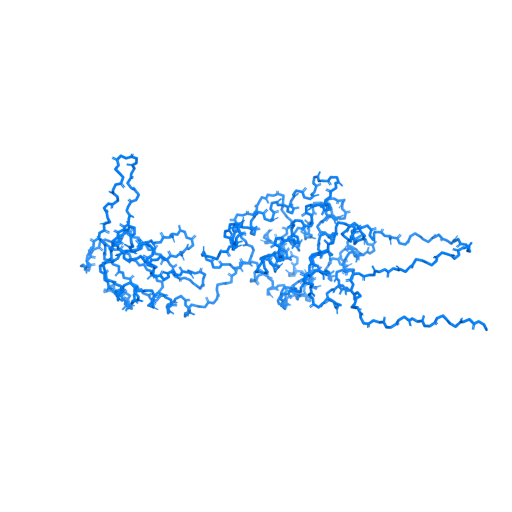3 GLN A N 1
ATOM 1648 C CA . GLN A 1 203 ? 3.103 14.443 -6.893 1.00 97.56 203 GLN A CA 1
ATOM 1649 C C . GLN A 1 203 ? 2.322 13.737 -5.787 1.00 97.56 203 GLN A C 1
ATOM 1651 O O . GLN A 1 203 ? 2.534 14.022 -4.614 1.00 97.56 203 GLN A O 1
ATOM 1656 N N . THR A 1 204 ? 1.495 12.751 -6.139 1.00 97.75 204 THR A N 1
ATOM 1657 C CA . THR A 1 204 ? 0.763 11.962 -5.139 1.00 97.75 204 THR A CA 1
ATOM 1658 C C . THR A 1 204 ? 1.726 11.209 -4.218 1.00 97.75 204 THR A C 1
ATOM 1660 O O . THR A 1 204 ? 1.521 11.182 -3.010 1.00 97.75 204 THR A O 1
ATOM 1663 N N . CYS A 1 205 ? 2.807 10.628 -4.751 1.00 97.31 205 CYS A N 1
ATOM 1664 C CA . CYS A 1 205 ? 3.832 9.961 -3.936 1.00 97.31 205 CYS A CA 1
ATOM 1665 C C . CYS A 1 205 ? 4.636 10.942 -3.073 1.00 97.31 205 CYS A C 1
ATOM 1667 O O . CYS A 1 205 ? 5.052 10.587 -1.973 1.00 97.31 205 CYS A O 1
ATOM 1669 N N . HIS A 1 206 ? 4.858 12.163 -3.559 1.00 96.06 206 HIS A N 1
ATOM 1670 C CA . HIS A 1 206 ? 5.519 13.219 -2.801 1.00 96.06 206 HIS A CA 1
ATOM 1671 C C . HIS A 1 206 ? 4.660 13.678 -1.618 1.00 96.06 206 HIS A C 1
ATOM 1673 O O . HIS A 1 206 ? 5.155 13.763 -0.496 1.00 96.06 206 HIS A O 1
ATOM 1679 N N . ASP A 1 207 ? 3.365 13.891 -1.852 1.00 95.75 207 ASP A N 1
ATOM 1680 C CA . ASP A 1 207 ? 2.413 14.285 -0.814 1.00 95.75 207 ASP A CA 1
ATOM 1681 C C . ASP A 1 207 ? 2.128 13.130 0.160 1.00 95.75 207 ASP A C 1
ATOM 1683 O O . ASP A 1 207 ? 1.904 13.355 1.352 1.00 95.75 207 ASP A O 1
ATOM 1687 N N . LEU A 1 208 ? 2.187 11.883 -0.331 1.00 96.06 208 LEU A N 1
ATOM 1688 C CA . LEU A 1 208 ? 1.948 10.645 0.416 1.00 96.06 208 LEU A CA 1
ATOM 1689 C C . LEU A 1 208 ? 3.156 9.692 0.351 1.00 96.06 208 LEU A C 1
ATOM 1691 O O . LEU A 1 208 ? 3.070 8.639 -0.290 1.00 96.06 208 LEU A O 1
ATOM 1695 N N . PRO A 1 209 ? 4.255 9.968 1.084 1.00 95.12 209 PRO A N 1
ATOM 1696 C CA . PRO A 1 209 ? 5.478 9.159 1.021 1.00 95.12 209 PRO A CA 1
ATOM 1697 C C . PRO A 1 209 ? 5.282 7.670 1.333 1.00 95.12 209 PRO A C 1
ATOM 1699 O O . PRO A 1 209 ? 6.029 6.825 0.850 1.00 95.12 209 PRO A O 1
ATOM 1702 N N . ALA A 1 210 ? 4.245 7.323 2.103 1.00 95.81 210 ALA A N 1
ATOM 1703 C CA . ALA A 1 210 ? 3.884 5.937 2.394 1.00 95.81 210 ALA A CA 1
ATOM 1704 C C . ALA A 1 210 ? 3.502 5.120 1.139 1.00 95.81 210 ALA A C 1
ATOM 1706 O O . ALA A 1 210 ? 3.525 3.893 1.191 1.00 95.81 210 ALA A O 1
ATOM 1707 N N . LEU A 1 211 ? 3.149 5.771 0.024 1.00 97.88 211 LEU A N 1
ATOM 1708 C CA . LEU A 1 211 ? 2.786 5.115 -1.236 1.00 97.88 211 LEU A CA 1
ATOM 1709 C C . LEU A 1 211 ? 3.983 4.841 -2.153 1.00 97.88 211 LEU A C 1
ATOM 1711 O O . LEU A 1 211 ? 3.834 4.086 -3.107 1.00 97.88 211 LEU A O 1
ATOM 1715 N N . VAL A 1 212 ? 5.165 5.400 -1.878 1.00 98.00 212 VAL A N 1
ATOM 1716 C CA . VAL A 1 212 ? 6.346 5.262 -2.750 1.00 98.00 212 VAL A CA 1
ATOM 1717 C C . VAL A 1 212 ? 6.671 3.791 -3.023 1.00 98.00 212 VAL A C 1
ATOM 1719 O O . VAL A 1 212 ? 6.734 3.370 -4.178 1.00 98.00 212 VAL A O 1
ATOM 1722 N N . ASP A 1 213 ? 6.813 2.995 -1.964 1.00 98.69 213 ASP A N 1
ATOM 1723 C CA . ASP A 1 213 ? 7.120 1.565 -2.052 1.00 98.69 213 ASP A CA 1
ATOM 1724 C C . ASP A 1 213 ? 6.020 0.769 -2.775 1.00 98.69 213 ASP A C 1
ATOM 1726 O O . ASP A 1 213 ? 6.306 -0.161 -3.533 1.00 98.69 213 ASP A O 1
ATOM 1730 N N . GLU A 1 214 ? 4.757 1.156 -2.578 1.00 98.75 214 GLU A N 1
ATOM 1731 C CA . GLU A 1 214 ? 3.613 0.548 -3.258 1.00 98.75 214 GLU A CA 1
ATOM 1732 C C . GLU A 1 214 ? 3.689 0.800 -4.765 1.00 98.75 214 GLU A C 1
ATOM 1734 O O . GLU A 1 214 ? 3.526 -0.138 -5.543 1.00 98.75 214 GLU A O 1
ATOM 1739 N N . ILE A 1 215 ? 3.997 2.028 -5.192 1.00 98.75 215 ILE A N 1
ATOM 1740 C CA . ILE A 1 215 ? 4.101 2.366 -6.616 1.00 98.75 215 ILE A CA 1
ATOM 1741 C C . ILE A 1 215 ? 5.307 1.698 -7.269 1.00 98.75 215 ILE A C 1
ATOM 1743 O O . ILE A 1 215 ? 5.181 1.211 -8.392 1.00 98.75 215 ILE A O 1
ATOM 1747 N N . PHE A 1 216 ? 6.436 1.557 -6.569 1.00 98.88 216 PHE A N 1
ATOM 1748 C CA . PHE A 1 216 ? 7.530 0.709 -7.052 1.00 98.88 216 PHE A CA 1
ATOM 1749 C C . PHE A 1 216 ? 7.068 -0.739 -7.277 1.00 98.88 216 PHE A C 1
ATOM 1751 O O . PHE A 1 216 ? 7.322 -1.298 -8.344 1.00 98.88 216 PHE A O 1
ATOM 1758 N N . CYS A 1 217 ? 6.337 -1.337 -6.330 1.00 98.88 217 CYS A N 1
ATOM 1759 C CA . CYS A 1 217 ? 5.810 -2.697 -6.484 1.00 98.88 217 CYS A CA 1
ATOM 1760 C C . CYS A 1 217 ? 4.809 -2.816 -7.641 1.00 98.88 217 CYS A C 1
ATOM 1762 O O . CYS A 1 217 ? 4.848 -3.792 -8.391 1.00 98.88 217 CYS A O 1
ATOM 1764 N N . GLN A 1 218 ? 3.919 -1.836 -7.802 1.00 98.81 218 GLN A N 1
ATOM 1765 C CA . GLN A 1 218 ? 2.933 -1.814 -8.881 1.00 98.81 218 GLN A CA 1
ATOM 1766 C C . GLN A 1 218 ? 3.587 -1.664 -10.260 1.00 98.81 218 GLN A C 1
ATOM 1768 O O . GLN A 1 218 ? 3.177 -2.343 -11.200 1.00 98.81 218 GLN A O 1
ATOM 1773 N N . LEU A 1 219 ? 4.625 -0.833 -10.384 1.00 98.81 219 LEU A N 1
ATOM 1774 C CA . LEU A 1 219 ? 5.386 -0.690 -11.625 1.00 98.81 219 LEU A CA 1
ATOM 1775 C C . LEU A 1 219 ? 6.150 -1.973 -11.956 1.00 98.81 219 LEU A C 1
ATOM 1777 O O . LEU A 1 219 ? 6.006 -2.464 -13.069 1.00 98.81 219 LEU A O 1
ATOM 1781 N N . VAL A 1 220 ? 6.854 -2.572 -10.985 1.00 98.69 220 VAL A N 1
ATOM 1782 C CA . VAL A 1 220 ? 7.526 -3.876 -11.166 1.00 98.69 220 VAL A CA 1
ATOM 1783 C C . VAL A 1 220 ? 6.533 -4.955 -11.601 1.00 98.69 220 VAL A C 1
ATOM 1785 O O . VAL A 1 220 ? 6.829 -5.765 -12.479 1.00 98.69 220 VAL A O 1
ATOM 1788 N N . LYS A 1 221 ? 5.331 -4.965 -11.016 1.00 98.69 221 LYS A N 1
ATOM 1789 C CA . LYS A 1 221 ? 4.252 -5.864 -11.427 1.00 98.69 221 LYS A CA 1
ATOM 1790 C C . LYS A 1 221 ? 3.887 -5.658 -12.900 1.00 98.69 221 LYS A C 1
ATOM 1792 O O . LYS A 1 221 ? 3.826 -6.638 -13.636 1.00 98.69 221 LYS A O 1
ATOM 1797 N N . GLN A 1 222 ? 3.655 -4.417 -13.334 1.00 98.19 222 GLN A N 1
ATOM 1798 C CA . GLN A 1 222 ? 3.255 -4.120 -14.715 1.00 98.19 222 GLN A CA 1
ATOM 1799 C C . GLN A 1 222 ? 4.377 -4.351 -15.738 1.00 98.19 222 GLN A C 1
ATOM 1801 O O . GLN A 1 222 ? 4.079 -4.691 -16.878 1.00 98.19 222 GLN A O 1
ATOM 1806 N N . THR A 1 223 ? 5.647 -4.267 -15.339 1.00 97.50 223 THR A N 1
ATOM 1807 C CA . THR A 1 223 ? 6.803 -4.577 -16.200 1.00 97.50 223 THR A CA 1
ATOM 1808 C C . THR A 1 223 ? 7.227 -6.052 -16.163 1.00 97.50 223 THR A C 1
ATOM 1810 O O . THR A 1 223 ? 8.198 -6.440 -16.817 1.00 97.50 223 THR A O 1
ATOM 1813 N N . THR A 1 224 ? 6.523 -6.906 -15.410 1.00 97.38 224 THR A N 1
ATOM 1814 C CA . THR A 1 224 ? 6.803 -8.347 -15.323 1.00 97.38 224 THR A CA 1
ATOM 1815 C C . THR A 1 224 ? 5.848 -9.138 -16.214 1.00 97.38 224 THR A C 1
ATOM 1817 O O . THR A 1 224 ? 4.654 -9.225 -15.934 1.00 97.38 224 THR A O 1
ATOM 1820 N N . GLU A 1 225 ? 6.394 -9.784 -17.249 1.00 95.00 225 GLU A N 1
ATOM 1821 C CA . GLU A 1 225 ? 5.644 -10.580 -18.240 1.00 95.00 225 GLU A CA 1
ATOM 1822 C C . GLU A 1 225 ? 4.451 -9.827 -18.877 1.00 95.00 225 GLU A C 1
ATOM 1824 O O . GLU A 1 225 ? 3.325 -10.336 -18.866 1.00 95.00 225 GLU A O 1
ATOM 1829 N N . PRO A 1 226 ? 4.665 -8.619 -19.438 1.00 94.12 226 PRO A N 1
ATOM 1830 C CA . PRO A 1 226 ? 3.626 -7.910 -20.183 1.00 94.12 226 PRO A CA 1
ATOM 1831 C C . PRO A 1 226 ? 3.220 -8.696 -21.448 1.00 94.12 226 PRO A C 1
ATOM 1833 O O . PRO A 1 226 ? 3.992 -9.533 -21.927 1.00 94.12 226 PRO A O 1
ATOM 1836 N N . PRO A 1 227 ? 2.045 -8.418 -22.051 1.00 91.81 227 PRO A N 1
ATOM 1837 C CA . PRO A 1 227 ? 1.546 -9.174 -23.203 1.00 91.81 227 PRO A CA 1
ATOM 1838 C C . PRO A 1 227 ? 2.487 -9.120 -24.411 1.00 91.81 227 PRO A C 1
ATOM 1840 O O . PRO A 1 227 ? 2.643 -10.110 -25.124 1.00 91.81 227 PRO A O 1
ATOM 1843 N N . ILE A 1 228 ? 3.112 -7.959 -24.635 1.00 91.06 228 ILE A N 1
ATOM 1844 C CA . ILE A 1 228 ? 4.116 -7.738 -25.679 1.00 91.06 228 ILE A CA 1
ATOM 1845 C C . ILE A 1 228 ? 5.290 -6.973 -25.045 1.00 91.06 228 ILE A C 1
ATOM 1847 O O . ILE A 1 228 ? 5.236 -5.745 -24.950 1.00 91.06 228 ILE A O 1
ATOM 1851 N N . PRO A 1 229 ? 6.343 -7.673 -24.585 1.00 88.69 229 PRO A N 1
ATOM 1852 C CA . PRO A 1 229 ? 7.511 -7.038 -23.978 1.00 88.69 229 PRO A CA 1
ATOM 1853 C C . PRO A 1 229 ? 8.186 -6.029 -24.909 1.00 88.69 229 PRO A C 1
ATOM 1855 O O . PRO A 1 229 ? 8.451 -6.326 -26.075 1.00 88.69 229 PRO A O 1
ATOM 1858 N N . GLY A 1 230 ? 8.469 -4.832 -24.393 1.00 85.12 230 GLY A N 1
ATOM 1859 C CA . GLY A 1 230 ? 9.088 -3.743 -25.149 1.00 85.12 230 GLY A CA 1
ATOM 1860 C C . GLY A 1 230 ? 8.152 -3.004 -26.112 1.00 85.12 230 GLY A C 1
ATOM 1861 O O . GLY A 1 230 ? 8.614 -2.115 -26.828 1.00 85.12 230 GLY A O 1
ATOM 1862 N N . ALA A 1 231 ? 6.854 -3.329 -26.140 1.00 89.62 231 ALA A N 1
ATOM 1863 C CA . ALA A 1 231 ? 5.872 -2.524 -26.861 1.00 89.62 231 ALA A CA 1
ATOM 1864 C C . ALA A 1 231 ? 5.800 -1.097 -26.283 1.00 89.62 231 ALA A C 1
ATOM 1866 O O . ALA A 1 231 ? 6.047 -0.910 -25.091 1.00 89.62 231 ALA A O 1
ATOM 1867 N N . PRO A 1 232 ? 5.402 -0.083 -27.075 1.00 88.69 232 PRO A N 1
ATOM 1868 C CA . PRO A 1 232 ? 5.297 1.293 -26.587 1.00 88.69 232 PRO A CA 1
ATOM 1869 C C . PRO A 1 232 ? 4.463 1.444 -25.307 1.00 88.69 232 PRO A C 1
ATOM 1871 O O . PRO A 1 232 ? 4.801 2.276 -24.472 1.00 88.69 232 PRO A O 1
ATOM 1874 N N . THR A 1 233 ? 3.419 0.625 -25.139 1.00 87.88 233 THR A N 1
ATOM 1875 C CA . THR A 1 233 ? 2.570 0.585 -23.939 1.00 87.88 233 THR A CA 1
ATOM 1876 C C . THR A 1 233 ? 3.326 0.088 -22.704 1.00 87.88 233 THR A C 1
ATOM 1878 O O . THR A 1 233 ? 3.302 0.756 -21.677 1.00 87.88 233 THR A O 1
ATOM 1881 N N . ASP A 1 234 ? 4.081 -1.010 -22.822 1.00 92.25 234 ASP A N 1
ATOM 1882 C CA . ASP A 1 234 ? 4.961 -1.534 -21.762 1.00 92.25 234 ASP A CA 1
ATOM 1883 C C . ASP A 1 234 ? 6.041 -0.509 -21.375 1.00 92.25 234 ASP A C 1
ATOM 1885 O O . ASP A 1 234 ? 6.277 -0.232 -20.197 1.00 92.25 234 ASP A O 1
ATOM 1889 N N . LEU A 1 235 ? 6.646 0.154 -22.368 1.00 94.25 235 LEU A N 1
ATOM 1890 C CA . LEU A 1 235 ? 7.684 1.160 -22.127 1.00 94.25 235 LEU A CA 1
ATOM 1891 C C . LEU A 1 235 ? 7.192 2.364 -21.310 1.00 94.25 235 LEU A C 1
ATOM 1893 O O . LEU A 1 235 ? 8.018 3.016 -20.671 1.00 94.25 235 LEU A O 1
ATOM 1897 N N . ARG A 1 236 ? 5.883 2.651 -21.254 1.00 95.81 236 ARG A N 1
ATOM 1898 C CA . ARG A 1 236 ? 5.347 3.717 -20.387 1.00 95.81 236 ARG A CA 1
ATOM 1899 C C . ARG A 1 236 ? 5.567 3.426 -18.902 1.00 95.81 236 ARG A C 1
ATOM 1901 O O . ARG A 1 236 ? 5.862 4.349 -18.142 1.00 95.81 236 ARG A O 1
ATOM 1908 N N . TYR A 1 237 ? 5.478 2.163 -18.488 1.00 97.88 237 TYR A N 1
ATOM 1909 C CA . TYR A 1 237 ? 5.754 1.768 -17.106 1.00 97.88 237 TYR A CA 1
ATOM 1910 C C . TYR A 1 237 ? 7.233 1.925 -16.767 1.00 97.88 237 TYR A C 1
ATOM 1912 O O . TYR A 1 237 ? 7.569 2.485 -15.725 1.00 97.88 237 TYR A O 1
ATOM 1920 N N . TRP A 1 238 ? 8.119 1.522 -17.680 1.00 97.62 238 TRP A N 1
ATOM 1921 C CA . TRP A 1 238 ? 9.563 1.723 -17.545 1.00 97.62 238 TRP A CA 1
ATOM 1922 C C . TRP A 1 238 ? 9.943 3.205 -17.457 1.00 97.62 238 TRP A C 1
ATOM 1924 O O . TRP A 1 238 ? 10.752 3.587 -16.614 1.00 97.62 238 TRP A O 1
ATOM 1934 N N . GLN A 1 239 ? 9.322 4.049 -18.281 1.00 97.19 239 GLN A N 1
ATOM 1935 C CA . GLN A 1 239 ? 9.493 5.503 -18.254 1.00 97.19 239 GLN A CA 1
ATOM 1936 C C . GLN A 1 239 ? 9.108 6.103 -16.897 1.00 97.19 239 GLN A C 1
ATOM 1938 O O . GLN A 1 239 ? 9.885 6.859 -16.315 1.00 97.19 239 GLN A O 1
ATOM 1943 N N . LEU A 1 240 ? 7.943 5.739 -16.353 1.00 98.25 240 LEU A N 1
ATOM 1944 C CA . LEU A 1 240 ? 7.543 6.213 -15.029 1.00 98.25 240 LEU A CA 1
ATOM 1945 C C . LEU A 1 240 ? 8.437 5.637 -13.922 1.00 98.25 240 LEU A C 1
ATOM 1947 O O . LEU A 1 240 ? 8.756 6.347 -12.972 1.00 98.25 240 LEU A O 1
ATOM 1951 N N . LEU A 1 241 ? 8.899 4.392 -14.050 1.00 98.19 241 LEU A N 1
ATOM 1952 C CA . LEU A 1 241 ? 9.833 3.786 -13.102 1.00 98.19 241 LEU A CA 1
ATOM 1953 C C . LEU A 1 241 ? 11.176 4.532 -13.065 1.00 98.19 241 LEU A C 1
ATOM 1955 O O . LEU A 1 241 ? 11.704 4.767 -11.981 1.00 98.19 241 LEU A O 1
ATOM 1959 N N . VAL A 1 242 ? 11.676 5.013 -14.211 1.00 97.19 242 VAL A N 1
ATOM 1960 C CA . VAL A 1 242 ? 12.814 5.949 -14.259 1.00 97.19 242 VAL A CA 1
ATOM 1961 C C . VAL A 1 242 ? 12.500 7.213 -13.462 1.00 97.19 242 VAL A C 1
ATOM 1963 O O . VAL A 1 242 ? 13.264 7.569 -12.565 1.00 97.19 242 VAL A O 1
ATOM 1966 N N . CYS A 1 243 ? 11.378 7.884 -13.740 1.00 97.19 243 CYS A N 1
ATOM 1967 C CA . CYS A 1 243 ? 11.005 9.107 -13.025 1.00 97.19 243 CYS A CA 1
ATOM 1968 C C . CYS A 1 243 ? 10.886 8.883 -11.507 1.00 97.19 243 CYS A C 1
ATOM 1970 O O . CYS A 1 243 ? 11.390 9.695 -10.728 1.00 97.19 243 CYS A O 1
ATOM 1972 N N . MET A 1 244 ? 10.289 7.766 -11.082 1.00 97.94 244 MET A N 1
ATOM 1973 C CA . MET A 1 244 ? 10.204 7.360 -9.676 1.00 97.94 244 MET A CA 1
ATOM 1974 C C . MET A 1 244 ? 11.598 7.213 -9.058 1.00 97.94 244 MET A C 1
ATOM 1976 O O . MET A 1 244 ? 11.863 7.811 -8.018 1.00 97.94 244 MET A O 1
ATOM 1980 N N . SER A 1 245 ? 12.516 6.496 -9.712 1.00 97.19 245 SER A N 1
ATOM 1981 C CA . SER A 1 245 ? 13.884 6.266 -9.220 1.00 97.19 245 SER A CA 1
ATOM 1982 C C . SER A 1 245 ? 14.765 7.516 -9.185 1.00 97.19 245 SER A C 1
ATOM 1984 O O . SER A 1 245 ? 15.703 7.586 -8.393 1.00 97.19 245 SER A O 1
ATOM 1986 N N . TYR A 1 246 ? 14.466 8.517 -10.012 1.00 94.75 246 TYR A N 1
ATOM 1987 C CA . TYR A 1 246 ? 15.109 9.832 -9.949 1.00 94.75 246 TYR A CA 1
ATOM 1988 C C . TYR A 1 246 ? 14.524 10.751 -8.869 1.00 94.75 246 TYR A C 1
ATOM 1990 O O . TYR A 1 246 ? 15.151 11.751 -8.518 1.00 94.75 246 TYR A O 1
ATOM 1998 N N . THR A 1 247 ? 13.340 10.435 -8.344 1.00 95.75 247 THR A N 1
ATOM 1999 C CA . THR A 1 247 ? 12.618 11.302 -7.401 1.00 95.75 247 THR A CA 1
ATOM 2000 C C . THR A 1 247 ? 12.675 10.774 -5.971 1.00 95.75 247 THR A C 1
ATOM 2002 O O . THR A 1 247 ? 12.898 11.543 -5.034 1.00 95.75 247 THR A O 1
ATOM 2005 N N . PHE A 1 248 ? 12.519 9.462 -5.798 1.00 96.44 248 PHE A N 1
ATOM 2006 C CA . PHE A 1 248 ? 12.338 8.814 -4.503 1.00 96.44 248 PHE A CA 1
ATOM 2007 C C . PHE A 1 248 ? 13.358 7.702 -4.268 1.00 96.44 248 PHE A C 1
ATOM 2009 O O . PHE A 1 248 ? 13.913 7.129 -5.206 1.00 96.44 248 PHE A O 1
ATOM 2016 N N . ILE A 1 249 ? 13.570 7.381 -2.992 1.00 94.88 249 ILE A N 1
ATOM 2017 C CA . ILE A 1 249 ? 14.384 6.247 -2.560 1.00 94.88 249 ILE A CA 1
ATOM 2018 C C . ILE A 1 249 ? 13.428 5.190 -1.988 1.00 94.88 249 ILE A C 1
ATOM 2020 O O . ILE A 1 249 ? 12.788 5.474 -0.972 1.00 94.88 249 ILE A O 1
ATOM 2024 N N . PRO A 1 250 ? 13.294 4.009 -2.620 1.00 96.38 250 PRO A N 1
ATOM 2025 C CA . PRO A 1 250 ? 12.508 2.916 -2.055 1.00 96.38 250 PRO A CA 1
ATOM 2026 C C . PRO A 1 250 ? 13.149 2.389 -0.768 1.00 96.38 250 PRO A C 1
ATOM 2028 O O . PRO A 1 250 ? 14.365 2.494 -0.576 1.00 96.38 250 PRO A O 1
ATOM 2031 N N . SER A 1 251 ? 12.355 1.766 0.102 1.00 96.94 251 SER A N 1
ATOM 2032 C CA . SER A 1 251 ? 12.912 1.063 1.262 1.00 96.94 251 SER A CA 1
ATOM 2033 C C . SER A 1 251 ? 13.791 -0.121 0.839 1.00 96.94 251 SER A C 1
ATOM 2035 O O . SER A 1 251 ? 13.682 -0.642 -0.270 1.00 96.94 251 SER A O 1
ATOM 2037 N N . VAL A 1 252 ? 14.673 -0.575 1.736 1.00 96.88 252 VAL A N 1
ATOM 2038 C CA . VAL A 1 252 ? 15.659 -1.634 1.441 1.00 96.88 252 VAL A CA 1
ATOM 2039 C C . VAL A 1 252 ? 15.027 -2.918 0.868 1.00 96.88 252 VAL A C 1
ATOM 2041 O O . VAL A 1 252 ? 15.538 -3.395 -0.147 1.00 96.88 252 VAL A O 1
ATOM 2044 N N . PRO A 1 253 ? 13.918 -3.466 1.415 1.00 97.19 253 PRO A N 1
ATOM 2045 C CA . PRO A 1 253 ? 13.280 -4.651 0.833 1.00 97.19 253 PRO A CA 1
ATOM 2046 C C . PRO A 1 253 ? 12.770 -4.422 -0.595 1.00 97.19 253 PRO A C 1
ATOM 2048 O O . PRO A 1 253 ? 12.917 -5.287 -1.457 1.00 97.19 253 PRO A O 1
ATOM 2051 N N . ILE A 1 254 ? 12.206 -3.240 -0.872 1.00 98.25 254 ILE A N 1
ATOM 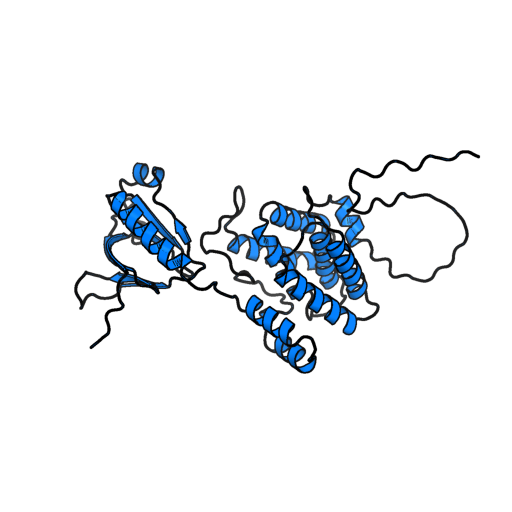2052 C CA . ILE A 1 254 ? 11.719 -2.892 -2.211 1.00 98.25 254 ILE A CA 1
ATOM 2053 C C . ILE A 1 254 ? 12.888 -2.670 -3.173 1.00 98.25 254 ILE A C 1
ATOM 2055 O O . ILE A 1 254 ? 12.826 -3.111 -4.317 1.00 98.25 254 ILE A O 1
ATOM 2059 N N . LEU A 1 255 ? 13.975 -2.042 -2.716 1.00 97.62 255 LEU A N 1
ATOM 2060 C CA . LEU A 1 255 ? 15.191 -1.859 -3.504 1.00 97.62 255 LEU A CA 1
ATOM 2061 C C . LEU A 1 255 ? 15.819 -3.205 -3.897 1.00 97.62 255 LEU A C 1
ATOM 2063 O O . LEU A 1 255 ? 16.220 -3.373 -5.048 1.00 97.62 255 LEU A O 1
ATOM 2067 N N . CYS A 1 256 ? 15.876 -4.170 -2.972 1.00 97.81 256 CYS A N 1
ATOM 2068 C CA . CYS A 1 256 ? 16.351 -5.525 -3.262 1.00 97.81 256 CYS A CA 1
ATOM 2069 C C . CYS A 1 256 ? 15.483 -6.192 -4.338 1.00 97.81 256 CYS A C 1
ATOM 2071 O O . CYS A 1 256 ? 15.995 -6.634 -5.369 1.00 97.81 256 CYS A O 1
ATOM 2073 N N . TYR A 1 257 ? 14.160 -6.165 -4.151 1.00 98.50 257 TYR A N 1
ATOM 2074 C CA . TYR A 1 257 ? 13.211 -6.723 -5.111 1.00 98.50 257 TYR A CA 1
ATOM 2075 C C . TYR A 1 257 ? 13.315 -6.072 -6.499 1.00 98.50 257 TYR A C 1
ATOM 2077 O O . TYR A 1 257 ? 13.355 -6.770 -7.514 1.00 98.50 257 TYR A O 1
ATOM 2085 N N . LEU A 1 258 ? 13.432 -4.743 -6.552 1.00 98.50 258 LEU A N 1
ATOM 2086 C CA . LEU A 1 258 ? 13.621 -3.999 -7.793 1.00 98.50 258 LEU A CA 1
ATOM 2087 C C . LEU A 1 258 ? 14.930 -4.398 -8.488 1.00 98.50 258 LEU A C 1
ATOM 2089 O O . LEU A 1 258 ? 14.913 -4.679 -9.681 1.00 98.50 258 LEU A O 1
ATOM 2093 N N . ASN A 1 259 ? 16.048 -4.498 -7.766 1.00 98.00 259 ASN A N 1
ATOM 2094 C CA . ASN A 1 259 ? 17.325 -4.918 -8.352 1.00 98.00 259 ASN A CA 1
ATOM 2095 C C . ASN A 1 259 ? 17.257 -6.333 -8.945 1.00 98.00 259 ASN A C 1
ATOM 2097 O O . ASN A 1 259 ? 17.744 -6.553 -10.056 1.00 98.00 259 ASN A O 1
ATOM 2101 N N . LEU A 1 260 ? 16.617 -7.279 -8.250 1.00 97.94 260 LEU A N 1
ATOM 2102 C CA . LEU A 1 260 ? 16.393 -8.633 -8.767 1.00 97.94 260 LEU A CA 1
ATOM 2103 C C . LEU A 1 260 ? 15.530 -8.618 -10.035 1.00 97.94 260 LEU A C 1
ATOM 2105 O O . LEU A 1 260 ? 15.846 -9.313 -11.005 1.00 97.94 260 LEU A O 1
ATOM 2109 N N . HIS A 1 261 ? 14.484 -7.787 -10.066 1.00 98.06 261 HIS A N 1
ATOM 2110 C CA . HIS A 1 261 ? 13.666 -7.585 -11.260 1.00 98.06 261 HIS A CA 1
ATOM 2111 C C . HIS A 1 261 ? 14.500 -7.044 -12.431 1.00 98.06 261 HIS A C 1
ATOM 2113 O O . HIS A 1 261 ? 14.480 -7.633 -13.510 1.00 98.06 261 HIS A O 1
ATOM 2119 N N . LEU A 1 262 ? 15.292 -5.986 -12.226 1.00 97.81 262 LEU A N 1
ATOM 2120 C CA . LEU A 1 262 ? 16.139 -5.393 -13.270 1.00 97.81 262 LEU A CA 1
ATOM 2121 C C . LEU A 1 262 ? 17.145 -6.404 -13.841 1.00 97.81 262 LEU A C 1
ATOM 2123 O O . LEU A 1 262 ? 17.261 -6.532 -15.060 1.00 97.81 262 LEU A O 1
ATOM 2127 N N . GLN A 1 263 ? 17.807 -7.179 -12.977 1.00 96.38 263 GLN A N 1
ATOM 2128 C CA . GLN A 1 263 ? 18.733 -8.239 -13.392 1.00 96.38 263 GLN A CA 1
ATOM 2129 C C . GLN A 1 263 ? 18.035 -9.337 -14.203 1.00 96.38 263 GLN A C 1
ATOM 2131 O O . GLN A 1 263 ? 18.584 -9.833 -15.189 1.00 96.38 263 GLN A O 1
ATOM 2136 N N . ARG A 1 264 ? 16.820 -9.737 -13.803 1.00 95.31 264 ARG A N 1
ATOM 2137 C CA . ARG A 1 264 ? 16.010 -10.704 -14.557 1.00 95.31 264 ARG A CA 1
ATOM 2138 C C . ARG A 1 264 ? 15.642 -10.140 -15.927 1.00 95.31 264 ARG A C 1
ATOM 2140 O O . ARG A 1 264 ? 15.790 -10.849 -16.922 1.00 95.31 264 ARG A O 1
ATOM 2147 N N . MET A 1 265 ? 15.221 -8.878 -15.997 1.00 95.19 265 MET A N 1
ATOM 2148 C CA . MET A 1 265 ? 14.825 -8.268 -17.264 1.00 95.19 265 MET A CA 1
ATOM 2149 C C . MET A 1 265 ? 15.991 -8.106 -18.232 1.00 95.19 265 MET A C 1
ATOM 2151 O O . MET A 1 265 ? 15.817 -8.322 -19.431 1.00 95.19 265 MET A O 1
ATOM 2155 N N . GLU A 1 266 ? 17.188 -7.819 -17.723 1.00 95.12 266 GLU A N 1
ATOM 2156 C CA . GLU A 1 266 ? 18.393 -7.758 -18.543 1.00 95.12 266 GLU A CA 1
ATOM 2157 C C . GLU A 1 266 ? 18.777 -9.101 -19.161 1.00 95.12 266 GLU A C 1
ATOM 2159 O O . GLU A 1 266 ? 19.137 -9.157 -20.339 1.00 95.12 266 GLU A O 1
ATOM 2164 N N . LYS A 1 267 ? 18.628 -10.192 -18.406 1.00 94.12 267 LYS A N 1
ATOM 2165 C CA . LYS A 1 267 ? 18.862 -11.548 -18.918 1.00 94.12 267 LYS A CA 1
ATOM 2166 C C . LYS A 1 267 ? 17.836 -11.955 -19.978 1.00 94.12 267 LYS A C 1
ATOM 2168 O O . LYS A 1 267 ? 18.205 -12.616 -20.944 1.00 94.12 267 LYS A O 1
ATOM 2173 N N . LEU A 1 268 ? 16.566 -11.585 -19.796 1.00 92.88 268 LEU A N 1
ATOM 2174 C CA . LEU A 1 268 ? 15.474 -11.974 -20.698 1.00 92.88 268 LEU A CA 1
ATOM 2175 C C . LEU A 1 268 ? 15.446 -11.158 -21.996 1.00 92.88 268 LEU A C 1
ATOM 2177 O O . LEU A 1 268 ? 15.171 -11.714 -23.057 1.00 92.88 268 LEU A O 1
ATOM 2181 N N . PHE A 1 269 ? 15.738 -9.858 -21.926 1.00 92.56 269 PHE A N 1
ATOM 2182 C CA . PHE A 1 269 ? 15.640 -8.942 -23.066 1.00 92.56 269 PHE A CA 1
ATOM 2183 C C . PHE A 1 269 ? 16.939 -8.155 -23.287 1.00 92.56 269 PHE A C 1
ATOM 2185 O O . PHE A 1 269 ? 16.923 -6.920 -23.238 1.00 92.56 269 PHE A O 1
ATOM 2192 N N . PRO A 1 270 ? 18.074 -8.828 -23.547 1.00 91.94 270 PRO A N 1
ATOM 2193 C CA . PRO A 1 270 ? 19.351 -8.153 -23.734 1.00 91.94 270 PRO A CA 1
ATOM 2194 C C . PRO A 1 270 ? 19.300 -7.193 -24.931 1.00 91.94 270 PRO A C 1
ATOM 2196 O O . PRO A 1 270 ? 18.756 -7.527 -25.983 1.00 91.94 270 PRO A O 1
ATOM 2199 N N . ARG A 1 271 ? 19.925 -6.014 -24.794 1.00 89.62 271 ARG A N 1
ATOM 2200 C CA . ARG A 1 271 ? 20.021 -4.979 -25.850 1.00 89.62 271 ARG A CA 1
ATOM 2201 C C . ARG A 1 271 ? 18.658 -4.460 -26.341 1.00 89.62 271 ARG A C 1
ATOM 2203 O O . ARG A 1 271 ? 18.492 -4.151 -27.518 1.00 89.62 271 ARG A O 1
ATOM 2210 N N . SER A 1 272 ? 17.693 -4.354 -25.437 1.00 91.44 272 SER A N 1
ATOM 2211 C CA . SER A 1 272 ? 16.361 -3.792 -25.677 1.00 91.44 272 SER A CA 1
ATOM 2212 C C . SER A 1 272 ? 16.179 -2.418 -25.012 1.00 91.44 272 SER A C 1
ATOM 2214 O O . SER A 1 272 ? 16.964 -2.009 -24.149 1.00 91.44 272 SER A O 1
ATOM 2216 N N . ALA A 1 273 ? 15.092 -1.719 -25.350 1.00 91.00 273 ALA A N 1
ATOM 2217 C CA . ALA A 1 273 ? 14.686 -0.504 -24.638 1.00 91.00 273 ALA A CA 1
ATOM 2218 C C . ALA A 1 273 ? 14.436 -0.761 -23.136 1.00 91.00 273 ALA A C 1
ATOM 2220 O O . ALA A 1 273 ? 14.761 0.085 -22.306 1.00 91.00 273 ALA A O 1
ATOM 2221 N N . VAL A 1 274 ? 13.952 -1.956 -22.774 1.00 92.44 274 VAL A N 1
ATOM 2222 C CA . VAL A 1 274 ? 13.784 -2.387 -21.377 1.00 92.44 274 VAL A CA 1
ATOM 2223 C C . VAL A 1 274 ? 15.125 -2.383 -20.640 1.00 92.44 274 VAL A C 1
ATOM 2225 O O . VAL A 1 274 ? 15.242 -1.778 -19.576 1.00 92.44 274 VAL A O 1
ATOM 2228 N N . THR A 1 275 ? 16.171 -2.977 -21.228 1.00 92.00 275 THR A N 1
ATOM 2229 C CA . THR A 1 275 ? 17.513 -2.955 -20.616 1.00 92.00 275 THR A CA 1
ATOM 2230 C C . THR A 1 275 ? 18.093 -1.560 -20.485 1.00 92.00 275 THR A C 1
ATOM 2232 O O . THR A 1 275 ? 18.767 -1.274 -19.497 1.00 92.00 275 THR A O 1
ATOM 2235 N N . HIS A 1 276 ? 17.828 -0.688 -21.456 1.00 92.94 276 HIS A N 1
ATOM 2236 C CA . HIS A 1 276 ? 18.269 0.702 -21.401 1.00 92.94 276 HIS A CA 1
ATOM 2237 C C . HIS A 1 276 ? 17.634 1.440 -20.218 1.00 92.94 276 HIS A C 1
ATOM 2239 O O . HIS A 1 276 ? 18.340 2.025 -19.397 1.00 92.94 276 HIS A O 1
ATOM 2245 N N . TYR A 1 277 ? 16.312 1.333 -20.059 1.00 95.44 277 TYR A N 1
ATOM 2246 C CA . TYR A 1 277 ? 15.625 1.899 -18.900 1.00 95.44 277 TYR A CA 1
ATOM 2247 C C . TYR A 1 277 ? 16.095 1.277 -17.581 1.00 95.44 277 TYR A C 1
ATOM 2249 O O . TYR A 1 277 ? 16.301 2.007 -16.613 1.00 95.44 277 TYR A O 1
ATOM 2257 N N . GLY A 1 278 ? 16.361 -0.031 -17.545 1.00 95.75 278 GLY A N 1
ATOM 2258 C CA . GLY A 1 278 ? 16.922 -0.691 -16.365 1.00 95.75 278 GLY A CA 1
ATOM 2259 C C . GLY A 1 278 ? 18.276 -0.120 -15.925 1.00 95.75 278 GLY A C 1
ATOM 2260 O O . GLY A 1 278 ? 18.509 0.074 -14.728 1.00 95.75 278 GLY A O 1
ATOM 2261 N N . HIS A 1 279 ? 19.145 0.238 -16.874 1.00 94.62 279 HIS A N 1
ATOM 2262 C CA . HIS A 1 279 ? 20.411 0.916 -16.577 1.00 94.62 279 HIS A CA 1
ATOM 2263 C C . HIS A 1 279 ? 20.190 2.323 -16.011 1.00 94.62 279 HIS A C 1
ATOM 2265 O O . HIS A 1 279 ? 20.825 2.690 -15.019 1.00 94.62 279 HIS A O 1
ATOM 2271 N N . LEU A 1 280 ? 19.269 3.099 -16.596 1.00 94.94 280 LEU A N 1
ATOM 2272 C CA . LEU A 1 280 ? 18.913 4.431 -16.092 1.00 94.94 280 LEU A CA 1
ATOM 2273 C C . LEU A 1 280 ? 18.370 4.369 -14.660 1.00 94.94 280 LEU A C 1
ATOM 2275 O O . LEU A 1 280 ? 18.806 5.143 -13.808 1.00 94.94 280 LEU A O 1
ATOM 2279 N N . ILE A 1 281 ? 17.481 3.414 -14.378 1.00 96.94 281 ILE A N 1
ATOM 2280 C CA . ILE A 1 281 ? 16.927 3.160 -13.042 1.00 96.94 281 ILE A CA 1
ATOM 2281 C C . ILE A 1 281 ? 18.052 2.830 -12.055 1.00 96.94 281 ILE A C 1
ATOM 2283 O O . ILE A 1 281 ? 18.173 3.476 -11.015 1.00 96.94 281 ILE A O 1
ATOM 2287 N N . THR A 1 282 ? 18.922 1.879 -12.404 1.00 95.81 282 THR A N 1
ATOM 2288 C CA . THR A 1 282 ? 20.060 1.476 -11.562 1.00 95.81 282 THR A CA 1
ATOM 2289 C C . THR A 1 282 ? 20.970 2.666 -11.262 1.00 95.81 282 THR A C 1
ATOM 2291 O O . THR A 1 282 ? 21.387 2.877 -10.124 1.00 95.81 282 THR A O 1
ATOM 2294 N N . GLN A 1 283 ? 21.268 3.493 -12.264 1.00 93.62 283 GLN A N 1
ATOM 2295 C CA . GLN A 1 283 ? 22.074 4.694 -12.081 1.00 93.62 283 GLN A CA 1
ATOM 2296 C C . GLN A 1 283 ? 21.383 5.727 -11.178 1.00 93.62 283 GLN A C 1
ATOM 2298 O O . GLN A 1 283 ? 22.055 6.362 -10.360 1.00 93.62 283 GLN A O 1
ATOM 2303 N N . ALA A 1 284 ? 20.074 5.925 -11.340 1.00 92.94 284 ALA A N 1
ATOM 2304 C CA . ALA A 1 284 ? 19.296 6.869 -10.549 1.00 92.94 284 ALA A CA 1
ATOM 2305 C C . ALA A 1 284 ? 19.296 6.477 -9.068 1.00 92.94 284 ALA A C 1
ATOM 2307 O O . ALA A 1 284 ? 19.624 7.307 -8.223 1.00 92.94 284 ALA A O 1
ATOM 2308 N N . LEU A 1 285 ? 19.057 5.199 -8.764 1.00 92.00 285 LEU A N 1
ATOM 2309 C CA . LEU A 1 285 ? 19.018 4.675 -7.395 1.00 92.00 285 LEU A CA 1
ATOM 2310 C C . LEU A 1 285 ? 20.362 4.808 -6.663 1.00 92.00 285 LEU A C 1
ATOM 2312 O O . LEU A 1 285 ? 20.376 5.067 -5.466 1.00 92.00 285 LEU A O 1
ATOM 2316 N N . HIS A 1 286 ? 21.493 4.708 -7.369 1.00 87.44 286 HIS A N 1
ATOM 2317 C CA . HIS A 1 286 ? 22.816 4.937 -6.771 1.00 87.44 286 HIS A CA 1
ATOM 2318 C C . HIS A 1 286 ? 23.117 6.413 -6.474 1.00 87.44 286 HIS A C 1
ATOM 2320 O O . HIS A 1 286 ? 23.992 6.709 -5.662 1.00 87.44 286 HIS A O 1
ATOM 2326 N N . LYS A 1 287 ? 22.466 7.345 -7.180 1.00 81.94 287 LYS A N 1
ATOM 2327 C CA . LYS A 1 287 ? 22.775 8.784 -7.127 1.00 81.94 287 LYS A CA 1
ATOM 2328 C C . LYS A 1 287 ? 21.711 9.613 -6.405 1.00 81.94 287 LYS A C 1
ATOM 2330 O O . LYS A 1 287 ? 21.986 10.766 -6.080 1.00 81.94 287 LYS A O 1
ATOM 2335 N N . SER A 1 288 ? 20.505 9.080 -6.232 1.00 78.69 288 SER A N 1
ATOM 2336 C CA . SER A 1 288 ? 19.383 9.788 -5.622 1.00 78.69 288 SER A CA 1
ATOM 2337 C C . SER A 1 288 ? 19.605 9.958 -4.120 1.00 78.69 288 SER A C 1
ATOM 2339 O O . SER A 1 288 ? 19.969 9.014 -3.425 1.00 78.69 288 SER A O 1
ATOM 2341 N N . ILE A 1 289 ? 19.367 11.171 -3.625 1.00 79.44 289 ILE A N 1
ATOM 2342 C CA . ILE A 1 289 ? 19.390 11.515 -2.193 1.00 79.44 289 ILE A CA 1
ATOM 2343 C C . ILE A 1 289 ? 17.994 11.899 -1.673 1.00 79.44 289 ILE A C 1
ATOM 2345 O O . ILE A 1 289 ? 17.862 12.386 -0.554 1.00 79.44 289 ILE A O 1
ATOM 2349 N N . GLY A 1 290 ? 16.954 11.661 -2.480 1.00 75.50 290 GLY A N 1
ATOM 2350 C CA . GLY A 1 290 ? 15.613 12.198 -2.265 1.00 75.50 290 GLY A CA 1
ATOM 2351 C C . GLY A 1 290 ? 15.515 13.656 -2.718 1.00 75.50 290 GLY A C 1
ATOM 2352 O O . GLY A 1 290 ? 16.463 14.432 -2.588 1.00 75.50 290 GLY A O 1
ATOM 2353 N N . ARG A 1 291 ? 14.375 14.025 -3.307 1.00 85.94 291 ARG A N 1
ATOM 2354 C CA . ARG A 1 291 ? 14.129 15.383 -3.810 1.00 85.94 291 ARG A CA 1
ATOM 2355 C C . ARG A 1 291 ? 13.100 16.119 -2.966 1.00 85.94 291 ARG A C 1
ATOM 2357 O O . ARG A 1 291 ? 12.129 15.530 -2.505 1.00 85.94 291 ARG A O 1
ATOM 2364 N N . GLU A 1 292 ? 13.298 17.428 -2.836 1.00 87.19 292 GLU A N 1
ATOM 2365 C CA . GLU A 1 292 ? 12.333 18.332 -2.197 1.00 87.19 292 GLU A CA 1
ATOM 2366 C C . GLU A 1 292 ? 11.097 18.585 -3.064 1.00 87.19 292 GLU A C 1
ATOM 2368 O O . GLU A 1 292 ? 10.032 18.854 -2.529 1.00 87.19 292 GLU A O 1
ATOM 2373 N N . CYS A 1 293 ? 11.228 18.479 -4.389 1.00 90.56 293 CYS A N 1
ATOM 2374 C CA . CYS A 1 293 ? 10.138 18.668 -5.342 1.00 90.56 293 CYS A CA 1
ATOM 2375 C C . CYS A 1 293 ? 10.154 17.557 -6.389 1.00 90.56 293 CYS A C 1
ATOM 2377 O O . CYS A 1 293 ? 11.220 17.045 -6.753 1.00 90.56 293 CYS A O 1
ATOM 2379 N N . VAL A 1 294 ? 8.977 17.241 -6.925 1.00 95.69 294 VAL A N 1
ATOM 2380 C CA . VAL A 1 294 ? 8.863 16.351 -8.082 1.00 95.69 294 VAL A CA 1
ATOM 2381 C C . VAL A 1 294 ? 9.448 17.006 -9.344 1.00 95.69 294 VAL A C 1
ATOM 2383 O O . VAL A 1 294 ? 9.458 18.237 -9.446 1.00 95.69 294 VAL A O 1
ATOM 2386 N N . PRO A 1 295 ? 9.939 16.212 -10.313 1.00 94.50 295 PRO A N 1
ATOM 2387 C CA . PRO A 1 295 ? 10.402 16.712 -11.605 1.00 94.50 295 PRO A CA 1
ATOM 2388 C C . PRO A 1 295 ? 9.367 17.595 -12.327 1.00 94.50 295 PRO A C 1
ATOM 2390 O O . PRO A 1 295 ? 8.158 17.340 -12.275 1.00 94.50 295 PRO A O 1
ATOM 2393 N N . SER A 1 296 ? 9.837 18.617 -13.048 1.00 96.25 296 SER A N 1
ATOM 2394 C CA . SER A 1 296 ? 8.982 19.422 -13.935 1.00 96.25 296 SER A CA 1
ATOM 2395 C C . SER A 1 296 ? 8.546 18.626 -15.175 1.00 96.25 296 SER A C 1
ATOM 2397 O O . SER A 1 296 ? 9.128 17.589 -15.486 1.00 96.25 296 SER A O 1
ATOM 2399 N N . LEU A 1 297 ? 7.552 19.120 -15.925 1.00 96.88 297 LEU A N 1
ATOM 2400 C CA . LEU A 1 297 ? 7.111 18.478 -17.174 1.00 96.88 297 LEU A CA 1
ATOM 2401 C C . LEU A 1 297 ? 8.263 18.347 -18.189 1.00 96.88 297 LEU A C 1
ATOM 2403 O O . LEU A 1 297 ? 8.431 17.283 -18.778 1.00 96.88 297 LEU A O 1
ATOM 2407 N N . ASP A 1 298 ? 9.099 19.382 -18.329 1.00 95.38 298 ASP A N 1
ATOM 2408 C CA . ASP A 1 298 ? 10.276 19.368 -19.215 1.00 95.38 298 ASP A CA 1
ATOM 2409 C C . ASP A 1 298 ? 11.337 18.359 -18.752 1.00 95.38 298 ASP A C 1
ATOM 2411 O O . ASP A 1 298 ? 11.981 17.682 -19.561 1.00 95.38 298 ASP A O 1
ATOM 2415 N N . GLU A 1 299 ? 11.517 18.228 -17.435 1.00 95.00 299 GLU A N 1
ATOM 2416 C CA . GLU A 1 299 ? 12.438 17.250 -16.864 1.00 95.00 299 GLU A CA 1
ATOM 2417 C C . GLU A 1 299 ? 11.940 15.822 -17.112 1.00 95.00 299 GLU A C 1
ATOM 2419 O O . GLU A 1 299 ? 12.711 14.971 -17.553 1.00 95.00 299 GLU A O 1
ATOM 2424 N N . ILE A 1 300 ? 10.643 15.568 -16.911 1.00 96.06 300 ILE A N 1
ATOM 2425 C CA . ILE A 1 300 ? 10.013 14.282 -17.233 1.00 96.06 300 ILE A CA 1
ATOM 2426 C C . ILE A 1 300 ? 10.165 13.987 -18.725 1.00 96.06 300 ILE A C 1
ATOM 2428 O O . ILE A 1 300 ? 10.620 12.899 -19.068 1.00 96.06 300 ILE A O 1
ATOM 2432 N N . ALA A 1 301 ? 9.870 14.948 -19.607 1.00 94.94 301 ALA A N 1
ATOM 2433 C CA . ALA A 1 301 ? 10.036 14.799 -21.054 1.00 94.94 301 ALA A CA 1
ATOM 2434 C C . ALA A 1 301 ? 11.468 14.372 -21.423 1.00 94.94 301 ALA A C 1
ATOM 2436 O O . ALA A 1 301 ? 11.666 13.458 -22.225 1.00 94.94 301 ALA A O 1
ATOM 2437 N N . THR A 1 302 ? 12.466 14.983 -20.781 1.00 92.69 302 THR A N 1
ATOM 2438 C CA . THR A 1 302 ? 13.886 14.662 -20.981 1.00 92.69 302 THR A CA 1
ATOM 2439 C C . THR A 1 302 ? 14.231 13.254 -20.483 1.00 92.69 302 THR A C 1
ATOM 2441 O O . THR A 1 302 ? 14.899 12.487 -21.183 1.00 92.69 302 THR A O 1
ATOM 2444 N N . LEU A 1 303 ? 13.754 12.879 -19.290 1.00 90.75 303 LEU A N 1
ATOM 2445 C CA . LEU A 1 303 ? 13.991 11.558 -18.699 1.00 90.75 303 LEU A CA 1
ATOM 2446 C C . LEU A 1 303 ? 13.386 10.437 -19.554 1.00 90.75 303 LEU A C 1
ATOM 2448 O O . LEU A 1 303 ? 14.057 9.440 -19.824 1.00 90.75 303 LEU A O 1
ATOM 2452 N N . ILE A 1 304 ? 12.144 10.599 -20.019 1.00 89.44 304 ILE A N 1
ATOM 2453 C CA . ILE A 1 304 ? 11.453 9.557 -20.793 1.00 89.44 304 ILE A CA 1
ATOM 2454 C C . ILE A 1 304 ? 11.922 9.502 -22.252 1.00 89.44 304 ILE A C 1
ATOM 2456 O O . ILE A 1 304 ? 11.928 8.420 -22.847 1.00 89.44 304 ILE A O 1
ATOM 2460 N N . GLY A 1 305 ? 12.345 10.647 -22.802 1.00 82.00 305 GLY A N 1
ATOM 2461 C CA . GLY A 1 305 ? 12.849 10.813 -24.166 1.00 82.00 305 GLY A CA 1
ATOM 2462 C C . GLY A 1 305 ? 14.291 10.348 -24.371 1.00 82.00 305 GLY A C 1
ATOM 2463 O O . GLY A 1 305 ? 14.744 10.288 -25.508 1.00 82.00 305 GLY A O 1
ATOM 2464 N N . SER A 1 306 ? 14.997 9.948 -23.309 1.00 67.25 306 SER A N 1
ATOM 2465 C CA . SER A 1 306 ? 16.375 9.430 -23.358 1.00 67.25 306 SER A CA 1
ATOM 2466 C C . SER A 1 306 ? 16.518 8.066 -24.075 1.00 67.25 306 SER A C 1
ATOM 2468 O O . SER A 1 306 ? 17.447 7.322 -23.785 1.00 67.25 306 SER A O 1
ATOM 2470 N N . GLN A 1 307 ? 15.626 7.716 -25.010 1.00 53.84 307 GLN A N 1
ATOM 2471 C CA . GLN A 1 307 ? 15.608 6.483 -25.812 1.00 53.84 307 GLN A CA 1
ATOM 2472 C C . GLN A 1 307 ? 16.657 6.431 -26.942 1.00 53.84 307 GLN A C 1
ATOM 2474 O O . GLN A 1 307 ? 16.433 5.735 -27.932 1.00 53.84 307 GLN A O 1
ATOM 2479 N N . GLU A 1 308 ? 17.799 7.120 -26.860 1.00 42.53 308 GLU A N 1
ATOM 2480 C CA . GLU A 1 308 ? 18.823 6.950 -27.900 1.00 42.53 308 GLU A CA 1
ATOM 2481 C C . GLU A 1 308 ? 19.471 5.560 -27.791 1.00 42.53 308 GLU A C 1
ATOM 2483 O O . GLU A 1 308 ? 20.499 5.353 -27.149 1.00 42.53 308 GLU A O 1
ATOM 2488 N N . ILE A 1 309 ? 18.844 4.582 -28.447 1.00 42.59 309 ILE A N 1
ATOM 2489 C CA . ILE A 1 309 ? 19.500 3.368 -28.912 1.00 42.59 309 ILE A CA 1
ATOM 2490 C C . ILE A 1 309 ? 20.661 3.856 -29.789 1.00 42.59 309 ILE A C 1
ATOM 2492 O O . ILE A 1 309 ? 20.406 4.572 -30.762 1.00 42.59 309 ILE A O 1
ATOM 2496 N N . PRO A 1 310 ? 21.926 3.519 -29.485 1.00 36.53 310 PRO A N 1
ATOM 2497 C CA . PRO A 1 310 ? 23.048 3.973 -30.287 1.00 36.53 310 PRO A CA 1
ATOM 2498 C C . PRO A 1 310 ? 22.987 3.294 -31.657 1.00 36.53 310 PRO A C 1
ATOM 2500 O O . PRO A 1 310 ? 23.483 2.185 -31.855 1.00 36.53 310 PRO A O 1
ATOM 2503 N N . HIS A 1 311 ? 22.385 3.968 -32.630 1.00 31.12 311 HIS A N 1
ATOM 2504 C CA . HIS A 1 311 ? 22.682 3.718 -34.026 1.00 31.12 311 HIS A CA 1
ATOM 2505 C C . HIS A 1 311 ? 24.040 4.357 -34.308 1.00 31.12 311 HIS A C 1
ATOM 2507 O O . HIS A 1 311 ? 24.221 5.565 -34.171 1.00 31.12 311 HIS A O 1
ATOM 2513 N N . SER A 1 312 ? 25.026 3.534 -34.657 1.00 38.81 312 SER A N 1
ATOM 2514 C CA . SER A 1 312 ? 26.337 4.009 -35.083 1.00 38.81 312 SER A CA 1
ATOM 2515 C C . SER A 1 312 ? 26.184 4.863 -36.342 1.00 38.81 312 SER A C 1
ATOM 2517 O O . SER A 1 312 ? 26.085 4.331 -37.448 1.00 38.81 312 SER A O 1
ATOM 2519 N N . THR A 1 313 ? 26.193 6.183 -36.191 1.00 26.98 313 THR A N 1
ATOM 2520 C CA . THR A 1 313 ? 26.372 7.112 -37.307 1.00 26.98 313 THR A CA 1
ATOM 2521 C C . THR A 1 313 ? 27.547 8.021 -37.006 1.00 26.98 313 THR A C 1
ATOM 2523 O O . THR A 1 313 ? 27.489 8.914 -36.164 1.00 26.98 313 THR A O 1
ATOM 2526 N N . HIS A 1 314 ? 28.642 7.745 -37.702 1.00 38.31 314 HIS A N 1
ATOM 2527 C CA . HIS A 1 314 ? 29.815 8.593 -37.757 1.00 38.31 314 HIS A CA 1
ATOM 2528 C C . HIS A 1 314 ? 29.480 9.864 -38.548 1.00 38.31 314 HIS A C 1
ATOM 2530 O O . HIS A 1 314 ? 29.231 9.777 -39.748 1.00 38.31 314 HIS A O 1
ATOM 2536 N N . CYS A 1 315 ? 29.560 11.035 -37.913 1.00 34.75 315 CYS A N 1
ATOM 2537 C CA . CYS A 1 315 ? 29.606 12.328 -38.598 1.00 34.75 315 CYS A CA 1
ATOM 2538 C C . CYS A 1 315 ? 30.678 13.222 -37.946 1.00 34.75 315 CYS A C 1
ATOM 2540 O O . CYS A 1 315 ? 30.636 13.427 -36.732 1.00 34.75 315 CYS A O 1
ATOM 2542 N N . PRO A 1 316 ? 31.651 13.744 -38.717 1.00 41.34 316 PRO A N 1
ATOM 2543 C CA . PRO A 1 316 ? 32.690 14.616 -38.199 1.00 41.34 316 PRO A CA 1
ATOM 2544 C C . PRO A 1 316 ? 32.215 16.072 -38.121 1.00 41.34 316 PRO A C 1
ATOM 2546 O O . PRO A 1 316 ? 31.703 16.619 -39.090 1.00 41.34 316 PRO A O 1
ATOM 2549 N N . GLY A 1 317 ? 32.491 16.700 -36.977 1.00 45.91 317 GLY A N 1
ATOM 2550 C CA . GLY A 1 317 ? 32.757 18.134 -36.863 1.00 45.91 317 GLY A CA 1
ATOM 2551 C C . GLY A 1 317 ? 31.562 19.085 -36.945 1.00 45.91 317 GLY A C 1
ATOM 2552 O O . GLY A 1 317 ? 31.294 19.627 -38.004 1.00 45.91 317 GLY A O 1
ATOM 2553 N N . THR A 1 318 ? 30.979 19.418 -35.789 1.00 36.00 318 THR A N 1
ATOM 2554 C CA . THR A 1 318 ? 30.644 20.810 -35.413 1.00 36.00 318 THR A CA 1
ATOM 2555 C C . THR A 1 318 ? 30.331 20.865 -33.920 1.00 36.00 318 THR A C 1
ATOM 2557 O O . THR A 1 318 ? 29.397 20.225 -33.447 1.00 36.00 318 THR A O 1
ATOM 2560 N N . THR A 1 319 ? 31.131 21.612 -33.162 1.00 36.22 319 THR A N 1
ATOM 2561 C CA . THR A 1 319 ? 31.002 21.724 -31.707 1.00 36.22 319 THR A CA 1
ATOM 2562 C C . THR A 1 319 ? 29.900 22.718 -31.349 1.00 36.22 319 THR A C 1
ATOM 2564 O O . THR A 1 319 ? 30.064 23.923 -31.525 1.00 36.22 319 THR A O 1
ATOM 2567 N N . THR A 1 320 ? 28.792 22.225 -30.800 1.00 29.14 320 THR A N 1
ATOM 2568 C CA . THR A 1 320 ? 27.850 23.017 -29.996 1.00 29.14 320 THR A CA 1
ATOM 2569 C C . THR A 1 320 ? 27.884 22.476 -28.570 1.00 29.14 320 THR A C 1
ATOM 2571 O O . THR A 1 320 ? 27.570 21.314 -28.326 1.00 29.14 320 THR A O 1
ATOM 2574 N N . CYS A 1 321 ? 28.327 23.301 -27.619 1.00 27.72 321 CYS A N 1
ATOM 2575 C CA . CYS A 1 321 ? 28.380 22.927 -26.208 1.00 27.72 321 CYS A CA 1
ATOM 2576 C C . CYS A 1 321 ? 26.999 23.109 -25.571 1.00 27.72 321 CYS A C 1
ATOM 2578 O O . CYS A 1 321 ? 26.648 24.212 -25.154 1.00 27.72 321 CYS A O 1
ATOM 2580 N N . TYR A 1 322 ? 26.237 22.023 -25.467 1.00 33.41 322 TYR A N 1
ATOM 2581 C CA . TYR A 1 322 ? 25.092 21.940 -24.566 1.00 33.41 322 TYR A CA 1
ATOM 2582 C C . TYR A 1 322 ? 25.585 21.481 -23.192 1.00 33.41 322 TYR A C 1
ATOM 2584 O O . TYR A 1 322 ? 26.167 20.405 -23.056 1.00 33.41 322 TYR A O 1
ATOM 2592 N N . VAL A 1 323 ? 25.378 22.300 -22.159 1.00 29.69 323 VAL A N 1
ATOM 2593 C CA . VAL A 1 323 ? 25.573 21.850 -20.776 1.00 29.69 323 VAL A CA 1
ATOM 2594 C C . VAL A 1 323 ? 24.368 20.987 -20.417 1.00 29.69 323 VAL A C 1
ATOM 2596 O O . VAL A 1 323 ? 23.285 21.506 -20.161 1.00 29.69 323 VAL A O 1
ATOM 2599 N N . ALA A 1 324 ? 24.545 19.666 -20.434 1.00 31.33 324 ALA A N 1
ATOM 2600 C CA . ALA A 1 324 ? 23.533 18.718 -19.988 1.00 31.33 324 ALA A CA 1
ATOM 2601 C C . ALA A 1 324 ? 23.341 18.854 -18.468 1.00 31.33 324 ALA A C 1
ATOM 2603 O O . ALA A 1 324 ? 24.161 18.383 -17.676 1.00 31.33 324 ALA A O 1
ATOM 2604 N N . ILE A 1 325 ? 22.268 19.525 -18.052 1.00 37.84 325 ILE A N 1
ATOM 2605 C CA . ILE A 1 325 ? 21.838 19.544 -16.654 1.00 37.84 325 ILE A CA 1
ATOM 2606 C C . ILE A 1 325 ? 21.129 18.215 -16.399 1.00 37.84 325 ILE A C 1
ATOM 2608 O O . ILE A 1 325 ? 19.959 18.046 -16.716 1.00 37.84 325 ILE A O 1
ATOM 2612 N N . THR A 1 326 ? 21.854 17.237 -15.865 1.00 43.84 326 THR A N 1
ATOM 2613 C CA . THR A 1 326 ? 21.231 16.016 -15.341 1.00 43.84 326 THR A CA 1
ATOM 2614 C C . THR A 1 326 ? 20.549 16.334 -14.010 1.00 43.84 326 THR A C 1
ATOM 2616 O O . THR A 1 326 ? 21.122 17.064 -13.203 1.00 43.84 326 THR A O 1
ATOM 2619 N N . SER A 1 327 ? 19.390 15.737 -13.745 1.00 46.03 327 SER A N 1
ATOM 2620 C CA . SER A 1 327 ? 18.507 15.918 -12.572 1.00 46.03 327 SER A CA 1
ATOM 2621 C C . SER A 1 327 ? 19.154 15.890 -11.171 1.00 46.03 327 SER A C 1
ATOM 2623 O O . SER A 1 327 ? 18.512 16.245 -10.189 1.00 46.03 327 SER A O 1
ATOM 2625 N N . ASN A 1 328 ? 20.419 15.471 -11.050 1.00 42.25 328 ASN A N 1
ATOM 2626 C CA . ASN A 1 328 ? 21.104 15.241 -9.773 1.00 42.25 328 ASN A CA 1
ATOM 2627 C C . ASN A 1 328 ? 22.205 16.282 -9.477 1.00 42.25 328 ASN A C 1
ATOM 2629 O O . ASN A 1 328 ? 23.119 16.014 -8.695 1.00 42.25 328 ASN A O 1
ATOM 2633 N N . VAL A 1 329 ? 22.182 17.455 -10.119 1.00 39.91 329 VAL A N 1
ATOM 2634 C CA . VAL A 1 329 ? 23.163 18.516 -9.836 1.00 39.91 329 VAL A CA 1
ATOM 2635 C C . VAL A 1 329 ? 22.785 19.251 -8.549 1.00 39.91 329 VAL A C 1
ATOM 2637 O O . VAL A 1 329 ? 21.859 20.054 -8.518 1.00 39.91 329 VAL A O 1
ATOM 2640 N N . THR A 1 330 ? 23.542 19.010 -7.480 1.00 39.31 330 THR A N 1
ATOM 2641 C CA . THR A 1 330 ? 23.518 19.832 -6.263 1.00 39.31 330 THR A CA 1
ATOM 2642 C C . THR A 1 330 ? 24.121 21.209 -6.567 1.00 39.31 330 THR A C 1
ATOM 2644 O O . THR A 1 330 ? 25.151 21.293 -7.238 1.00 39.31 330 THR A O 1
ATOM 2647 N N . ALA A 1 331 ? 23.536 22.293 -6.044 1.00 36.88 331 ALA A N 1
ATOM 2648 C CA . ALA A 1 331 ? 23.932 23.689 -6.304 1.00 36.88 331 ALA A CA 1
ATOM 2649 C C . ALA A 1 331 ? 25.352 24.098 -5.822 1.00 36.88 331 ALA A C 1
ATOM 2651 O O . ALA A 1 331 ? 25.699 25.276 -5.819 1.00 36.88 331 ALA A O 1
ATOM 2652 N N . GLN A 1 332 ? 26.202 23.143 -5.440 1.00 34.78 332 GLN A N 1
ATOM 2653 C CA . GLN A 1 332 ? 27.596 23.354 -5.055 1.00 34.78 332 GLN A CA 1
ATOM 2654 C C . GLN A 1 332 ? 28.546 22.632 -6.019 1.00 34.78 332 GLN A C 1
ATOM 2656 O O . GLN A 1 332 ? 29.219 21.667 -5.665 1.00 34.78 332 GLN A O 1
ATOM 2661 N N . LYS A 1 333 ? 28.655 23.131 -7.252 1.00 28.84 333 LYS A N 1
ATOM 2662 C CA . LYS A 1 333 ? 29.885 22.976 -8.039 1.00 28.84 333 LYS A CA 1
ATOM 2663 C C . LYS A 1 333 ? 30.339 24.357 -8.511 1.00 28.84 333 LYS A C 1
ATOM 2665 O O . LYS A 1 333 ? 29.590 25.014 -9.229 1.00 28.84 333 LYS A O 1
ATOM 2670 N N . PRO A 1 334 ? 31.526 24.832 -8.092 1.00 31.61 334 PRO A N 1
ATOM 2671 C CA . PRO A 1 334 ? 32.043 26.111 -8.547 1.00 31.61 334 PRO A CA 1
ATOM 2672 C C . PRO A 1 334 ? 32.312 26.039 -10.053 1.00 31.61 334 PRO A C 1
ATOM 2674 O O . PRO A 1 334 ? 32.876 25.063 -10.548 1.00 31.61 334 PRO A O 1
ATOM 2677 N N . TYR A 1 335 ? 31.885 27.083 -10.763 1.00 30.94 335 TYR A N 1
ATOM 2678 C CA . TYR A 1 335 ? 32.156 27.324 -12.177 1.00 30.94 335 TYR A CA 1
ATOM 2679 C C . TYR A 1 335 ? 33.604 26.953 -12.549 1.00 30.94 335 TYR A C 1
ATOM 2681 O O . TYR A 1 335 ? 34.533 27.446 -11.897 1.00 30.94 335 TYR A O 1
ATOM 2689 N N . PRO A 1 336 ? 33.849 26.144 -13.598 1.00 32.47 336 PRO A N 1
ATOM 2690 C CA . PRO A 1 336 ? 35.190 26.028 -14.137 1.00 32.47 336 PRO A CA 1
ATOM 2691 C C . PRO A 1 336 ? 35.574 27.388 -14.725 1.00 32.47 336 PRO A C 1
ATOM 2693 O O . PRO A 1 336 ? 34.899 27.926 -15.602 1.00 32.47 336 PRO A O 1
ATOM 2696 N N . ARG A 1 337 ? 36.652 27.967 -14.189 1.00 31.00 337 ARG A N 1
ATOM 2697 C CA . ARG A 1 337 ? 37.294 29.164 -14.730 1.00 31.00 337 ARG A CA 1
ATOM 2698 C C . ARG A 1 337 ? 37.537 28.960 -16.224 1.00 31.00 337 ARG A C 1
ATOM 2700 O O . ARG A 1 337 ? 38.260 28.043 -16.606 1.00 31.00 337 ARG A O 1
ATOM 2707 N N . CYS A 1 338 ? 36.987 29.847 -17.046 1.00 29.25 338 CYS A N 1
ATOM 2708 C CA . CYS A 1 338 ? 37.460 30.043 -18.408 1.00 29.25 338 CYS A CA 1
ATOM 2709 C C . CYS A 1 338 ? 38.940 30.447 -18.341 1.00 29.25 338 CYS A C 1
ATOM 2711 O O . CYS A 1 338 ? 39.257 31.597 -18.040 1.00 29.25 338 CYS A O 1
ATOM 2713 N N . LEU A 1 339 ? 39.847 29.506 -18.596 1.00 32.78 339 LEU A N 1
ATOM 2714 C CA . LEU A 1 339 ? 41.210 29.831 -18.996 1.00 32.78 339 LEU A CA 1
ATOM 2715 C C . LEU A 1 339 ? 41.120 30.381 -20.423 1.00 32.78 339 LEU A C 1
ATOM 2717 O O . LEU A 1 339 ? 40.834 29.647 -21.365 1.00 32.78 339 LEU A O 1
ATOM 2721 N N . LYS A 1 340 ? 41.277 31.700 -20.556 1.00 34.59 340 LYS A N 1
ATOM 2722 C CA . LYS A 1 340 ? 41.672 32.318 -21.824 1.00 34.59 340 LYS A CA 1
ATOM 2723 C C . LYS A 1 340 ? 43.171 32.063 -22.019 1.00 34.59 340 LYS A C 1
ATOM 2725 O O . LYS A 1 340 ? 43.901 32.076 -21.030 1.00 34.59 340 LYS A O 1
ATOM 2730 N N . ASN A 1 341 ? 43.537 31.808 -23.277 1.00 33.84 341 ASN A N 1
ATOM 2731 C CA . ASN A 1 341 ? 44.897 31.620 -23.797 1.00 33.84 341 ASN A CA 1
ATOM 2732 C C . ASN A 1 341 ? 45.946 32.544 -23.182 1.00 33.84 341 ASN A C 1
ATOM 2734 O O . ASN A 1 341 ? 45.627 33.746 -23.012 1.00 33.84 341 ASN A O 1
#

Radius of gyration: 26.59 Å; chains: 1; bounding box: 82×60×70 Å

Secondary structure (DSSP, 8-state):
-------SEEEEEEE-----SS-SS--PEEEEEEE-SSEEEEESSSSTTPPEEEEEE--TT-EEEPP-HHHHHHHSSEEEEEE-SS-EEEEEES-HHHHHHHHHHHHHHHHTSPPPPPHHHHHHHHHHHTTT-HHHHHHHHHH-GGGS--SSPPSS-SS---TT----TT---HHHHHHHHHHHHHHGGG-S--HHHHHHHHHHHHH-GGGHHHHHHHHHHHTSS-SSTT-HHHHHHHHHHHHHHHH----HHHHHHHHHHHHHHHHHSTTSHHHHHHHHHHHHHHH----SSPPPHHHHHHHHH---------------------TT--S----------